Protein AF-A0A7J7IHS8-F1 (afdb_monomer_lite)

Secondary structure (DSSP, 8-state):
-GGGS--SSHHHHHHHHHHTTS---HHHHHHHHHS-GGGTS-SSPBPPPPPSSPPP-B-TT--B----TTSSPPPSS-TT-SB----TTSSS-EE-STT-EEPPHHHHHHHHHHHHHHHTSTT-EEEEET-TTSHHHHHHHHHHHHHHHHHHHHTTTTS-SS---------------PPPPEEEEEES-HHHHHHHHHHHHHH-HHHHHTTSEEEEES-GGG--TTT--EEEEEE-SBBSS--HHHHHHEEEEEEEEEEES-TTS-EEEEEEEEPSS-TT-EEEEEEEEE---B---HHHH--GGGSSPPP-----

Organism: NCBI:txid2690220

Radius of gyration: 21.3 Å; chains: 1; bounding box: 47×52×82 Å

Structure (mmCIF, N/CA/C/O backbone):
data_AF-A0A7J7IHS8-F1
#
_entry.id   AF-A0A7J7IHS8-F1
#
loop_
_atom_site.group_PDB
_atom_site.id
_atom_site.type_symbol
_atom_site.label_atom_id
_atom_site.label_alt_id
_atom_site.label_comp_id
_atom_site.label_asym_id
_atom_site.label_entity_id
_atom_site.label_seq_id
_atom_site.pdbx_PDB_ins_code
_atom_site.Cartn_x
_atom_site.Cartn_y
_atom_site.Cartn_z
_atom_site.occupancy
_atom_site.B_iso_or_equiv
_atom_site.auth_seq_id
_atom_site.auth_comp_id
_atom_site.auth_asym_id
_atom_site.auth_atom_id
_atom_site.pdbx_PDB_model_num
ATOM 1 N N . MET A 1 1 ? 12.323 17.079 -3.838 1.00 46.75 1 MET A N 1
ATOM 2 C CA . MET A 1 1 ? 12.374 16.484 -2.484 1.00 46.75 1 MET A CA 1
ATOM 3 C C . MET A 1 1 ? 12.717 14.997 -2.550 1.00 46.75 1 MET A C 1
ATOM 5 O O . MET A 1 1 ? 13.641 14.622 -1.849 1.00 46.75 1 MET A O 1
ATOM 9 N N . ALA A 1 2 ? 12.094 14.208 -3.441 1.00 50.31 2 ALA A N 1
ATOM 10 C CA . ALA A 1 2 ? 12.287 12.751 -3.537 1.00 50.31 2 ALA A CA 1
ATOM 11 C C . ALA A 1 2 ? 13.758 12.271 -3.645 1.00 50.31 2 ALA A C 1
ATOM 13 O O . ALA A 1 2 ? 14.234 11.549 -2.785 1.00 50.31 2 ALA A O 1
ATOM 14 N N . TRP A 1 3 ? 14.566 12.800 -4.576 1.00 56.41 3 TRP A N 1
ATOM 15 C CA . TRP A 1 3 ? 15.981 12.393 -4.738 1.00 56.41 3 TRP A CA 1
ATOM 16 C C . TRP A 1 3 ? 16.871 12.511 -3.483 1.00 56.41 3 TRP A C 1
ATOM 18 O O . TRP A 1 3 ? 17.943 11.919 -3.434 1.00 56.41 3 TRP A O 1
ATOM 28 N N . ARG A 1 4 ? 16.471 13.301 -2.472 1.00 68.88 4 ARG A N 1
ATOM 29 C CA . ARG A 1 4 ? 17.242 13.463 -1.226 1.00 68.88 4 ARG A CA 1
ATOM 30 C C . ARG A 1 4 ? 17.013 12.331 -0.221 1.00 68.88 4 ARG A C 1
ATOM 32 O O . ARG A 1 4 ? 17.741 12.287 0.771 1.00 68.88 4 ARG A O 1
ATOM 39 N N . ALA A 1 5 ? 16.010 11.483 -0.451 1.00 89.50 5 ALA A N 1
ATOM 40 C CA . ALA A 1 5 ? 15.640 10.407 0.454 1.00 89.50 5 ALA A CA 1
ATOM 41 C C . ALA A 1 5 ? 16.247 9.042 0.084 1.00 89.50 5 ALA A C 1
ATOM 43 O O . ALA A 1 5 ? 16.252 8.162 0.935 1.00 89.50 5 ALA A O 1
ATOM 44 N N . SER A 1 6 ? 16.792 8.865 -1.126 1.00 95.19 6 SER A N 1
ATOM 45 C CA . SER A 1 6 ? 17.433 7.610 -1.552 1.00 95.19 6 SER A CA 1
ATOM 46 C C . SER A 1 6 ? 18.548 7.157 -0.597 1.00 95.19 6 SER A C 1
ATOM 48 O O . SER A 1 6 ? 19.178 7.981 0.069 1.00 95.19 6 SER A O 1
ATOM 50 N N . GLY A 1 7 ? 18.831 5.856 -0.557 1.00 95.50 7 GLY A N 1
ATOM 51 C CA . GLY A 1 7 ? 19.922 5.265 0.225 1.00 95.50 7 GLY A CA 1
ATOM 52 C C . GLY A 1 7 ? 20.610 4.118 -0.515 1.00 95.50 7 GLY A C 1
ATOM 53 O O . GLY A 1 7 ? 20.208 3.754 -1.611 1.00 95.50 7 GLY A O 1
ATOM 54 N N . ARG A 1 8 ? 21.657 3.538 0.079 1.00 96.12 8 ARG A N 1
ATOM 55 C CA . ARG A 1 8 ? 22.363 2.344 -0.434 1.00 96.12 8 ARG A CA 1
ATOM 56 C C . ARG A 1 8 ? 21.888 1.043 0.219 1.00 96.12 8 ARG A C 1
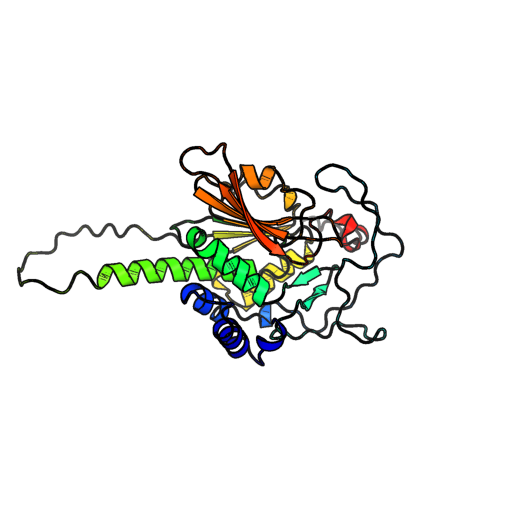ATOM 58 O O . ARG A 1 8 ? 22.364 -0.035 -0.120 1.00 96.12 8 ARG A O 1
ATOM 65 N N . SER A 1 9 ? 20.998 1.154 1.199 1.00 97.88 9 SER A N 1
ATOM 66 C CA . SER A 1 9 ? 20.374 0.058 1.941 1.00 97.88 9 SER A CA 1
ATOM 67 C C . SER A 1 9 ? 18.982 0.486 2.400 1.00 97.88 9 SER A C 1
ATOM 69 O O . SER A 1 9 ? 18.707 1.690 2.465 1.00 97.88 9 SER A O 1
ATOM 71 N N . ASN A 1 10 ? 18.136 -0.470 2.797 1.00 98.44 10 ASN A N 1
ATOM 72 C CA . ASN A 1 10 ? 16.823 -0.162 3.366 1.00 98.44 10 ASN A CA 1
ATOM 73 C C . ASN A 1 10 ? 16.942 0.765 4.585 1.00 98.44 10 ASN A C 1
ATOM 75 O O . ASN A 1 10 ? 16.254 1.776 4.673 1.00 98.44 10 ASN A O 1
ATOM 79 N N . THR A 1 11 ? 17.888 0.487 5.485 1.00 98.50 11 THR A N 1
ATOM 80 C CA . THR A 1 11 ? 18.134 1.318 6.671 1.00 98.50 11 THR A CA 1
ATOM 81 C C . THR A 1 11 ? 18.471 2.763 6.309 1.00 98.50 11 THR A C 1
ATOM 83 O O . THR A 1 11 ? 17.894 3.685 6.883 1.00 98.50 11 THR A O 1
ATOM 86 N N . GLU A 1 12 ? 19.376 2.981 5.352 1.00 98.19 12 GLU A N 1
ATOM 87 C CA . GLU A 1 12 ? 19.760 4.335 4.935 1.00 98.19 12 GLU A CA 1
ATOM 88 C C . GLU A 1 12 ? 18.596 5.071 4.255 1.00 98.19 12 GLU A C 1
ATOM 90 O O . GLU A 1 12 ? 18.356 6.239 4.562 1.00 98.19 12 GLU A O 1
ATOM 95 N N . LEU A 1 13 ? 17.833 4.385 3.393 1.00 98.31 13 LEU A N 1
ATOM 96 C CA . LEU A 1 13 ? 16.613 4.920 2.780 1.00 98.31 13 LEU A CA 1
ATOM 97 C C . LEU A 1 13 ? 15.626 5.399 3.857 1.00 98.31 13 LEU A C 1
ATOM 99 O O . LEU A 1 13 ? 15.163 6.539 3.820 1.00 98.31 13 LEU A O 1
ATOM 103 N N . VAL A 1 14 ? 15.330 4.558 4.851 1.00 98.44 14 VAL A N 1
ATOM 104 C CA . VAL A 1 14 ? 14.368 4.881 5.917 1.00 98.44 14 VAL A CA 1
ATOM 105 C C . VAL A 1 14 ? 14.857 6.035 6.792 1.00 98.44 14 VAL A C 1
ATOM 107 O O . VAL A 1 14 ? 14.099 6.967 7.074 1.00 98.44 14 VAL A O 1
ATOM 110 N N . GLN A 1 15 ? 16.139 6.039 7.165 1.00 97.94 15 GLN A N 1
ATOM 111 C CA . GLN A 1 15 ? 16.748 7.146 7.909 1.00 97.94 15 GLN A CA 1
ATOM 112 C C . GLN A 1 15 ? 16.675 8.462 7.129 1.00 97.94 15 GLN A C 1
ATOM 114 O O . GLN A 1 15 ? 16.410 9.518 7.708 1.00 97.94 15 GLN A O 1
ATOM 119 N N . ASN A 1 16 ? 16.875 8.413 5.813 1.00 97.69 16 ASN A N 1
ATOM 120 C CA . ASN A 1 16 ? 16.796 9.585 4.958 1.00 97.69 16 ASN A CA 1
ATOM 121 C C . ASN A 1 16 ? 15.360 10.096 4.801 1.00 97.69 16 ASN A C 1
ATOM 123 O O . ASN A 1 16 ? 15.154 11.303 4.936 1.00 97.69 16 ASN A O 1
ATOM 127 N N . LEU A 1 17 ? 14.372 9.212 4.614 1.00 97.44 17 LEU A N 1
ATOM 128 C CA . LEU A 1 17 ? 12.944 9.562 4.625 1.00 97.44 17 LEU A CA 1
ATOM 129 C C . LEU A 1 17 ? 12.544 10.261 5.932 1.00 97.44 17 LEU A C 1
ATOM 131 O O . LEU A 1 17 ? 11.880 11.300 5.904 1.00 97.44 17 LEU A O 1
ATOM 135 N N . LYS A 1 18 ? 13.006 9.745 7.075 1.00 97.25 18 LYS A N 1
ATOM 136 C CA . LYS A 1 18 ? 12.787 10.370 8.385 1.00 97.25 18 LYS A CA 1
ATOM 137 C C . LYS A 1 18 ? 13.467 11.731 8.503 1.00 97.25 18 LYS A C 1
ATOM 139 O O . LYS A 1 18 ? 12.840 12.706 8.906 1.00 97.25 18 LYS A O 1
ATOM 144 N N . ARG A 1 19 ? 14.737 11.829 8.100 1.00 96.56 19 ARG A N 1
ATOM 145 C CA . ARG A 1 19 ? 15.527 13.073 8.147 1.00 96.56 19 ARG A CA 1
ATOM 146 C C . ARG A 1 19 ? 14.869 14.221 7.378 1.00 96.56 19 ARG A C 1
ATOM 148 O O . ARG A 1 19 ? 15.020 15.372 7.778 1.00 96.56 19 ARG A O 1
ATOM 155 N N . VAL A 1 20 ? 14.156 13.927 6.290 1.00 95.00 20 VAL A N 1
ATOM 156 C CA . VAL A 1 20 ? 13.433 14.935 5.494 1.00 95.00 20 VAL A CA 1
ATOM 157 C C . VAL A 1 20 ? 11.957 15.098 5.892 1.00 95.00 20 VAL A C 1
ATOM 159 O O . VAL A 1 20 ? 11.238 15.844 5.232 1.00 95.00 20 VAL A O 1
ATOM 162 N N . GLY A 1 21 ? 11.508 14.433 6.963 1.00 94.94 21 GLY A N 1
ATOM 163 C CA . GLY A 1 21 ? 10.164 14.573 7.535 1.00 94.94 21 GLY A CA 1
ATOM 164 C C . GLY A 1 21 ? 9.054 13.808 6.808 1.00 94.94 21 GLY A C 1
ATOM 165 O O . GLY A 1 21 ? 7.878 14.096 7.033 1.00 94.94 21 GLY A O 1
ATOM 166 N N . LEU A 1 22 ? 9.404 12.859 5.932 1.00 94.81 22 LEU A N 1
ATOM 167 C CA . LEU A 1 22 ? 8.441 12.010 5.216 1.00 94.81 22 LEU A CA 1
ATOM 168 C C . LEU A 1 22 ? 7.993 10.797 6.042 1.00 94.81 22 LEU A C 1
ATOM 170 O O . LEU A 1 22 ? 6.876 10.327 5.863 1.00 94.81 22 LEU A O 1
ATOM 174 N N . ILE A 1 23 ? 8.847 10.325 6.953 1.00 97.88 23 ILE A N 1
ATOM 175 C CA . ILE A 1 23 ? 8.477 9.433 8.059 1.00 97.88 23 ILE A CA 1
ATOM 176 C C . ILE A 1 23 ? 8.603 10.244 9.346 1.00 97.88 23 ILE A C 1
ATOM 178 O O . ILE A 1 23 ? 9.638 10.865 9.592 1.00 97.88 23 ILE A O 1
ATOM 182 N N . GLN A 1 24 ? 7.552 10.253 10.156 1.00 96.62 24 GLN A N 1
ATOM 183 C CA . GLN A 1 24 ? 7.456 11.053 11.377 1.00 96.62 24 GLN A CA 1
ATOM 184 C C . GLN A 1 24 ? 7.189 10.169 12.595 1.00 96.62 24 GLN A C 1
ATOM 186 O O . GLN A 1 24 ? 7.756 10.402 13.663 1.00 96.62 24 GLN A O 1
ATOM 191 N N . SER A 1 25 ? 6.358 9.140 12.437 1.00 97.69 25 SER A N 1
ATOM 192 C CA . SER A 1 25 ? 5.998 8.223 13.507 1.00 97.69 25 SER A CA 1
ATOM 193 C C . SER A 1 25 ? 7.090 7.173 13.753 1.00 97.69 25 SER A C 1
ATOM 195 O O . SER A 1 25 ? 7.510 6.493 12.811 1.00 97.69 25 SER A O 1
ATOM 197 N N . PRO A 1 26 ? 7.493 6.935 15.019 1.00 97.62 26 PRO A N 1
ATOM 198 C CA . PRO A 1 26 ? 8.381 5.824 15.369 1.00 97.62 26 PRO A CA 1
ATOM 199 C C . PRO A 1 26 ? 7.823 4.454 14.957 1.00 97.62 26 PRO A C 1
ATOM 201 O O . PRO A 1 26 ? 8.580 3.547 14.618 1.00 97.62 26 PRO A O 1
ATOM 204 N N . VAL A 1 27 ? 6.494 4.300 14.955 1.00 98.12 27 VAL A N 1
ATOM 205 C CA . V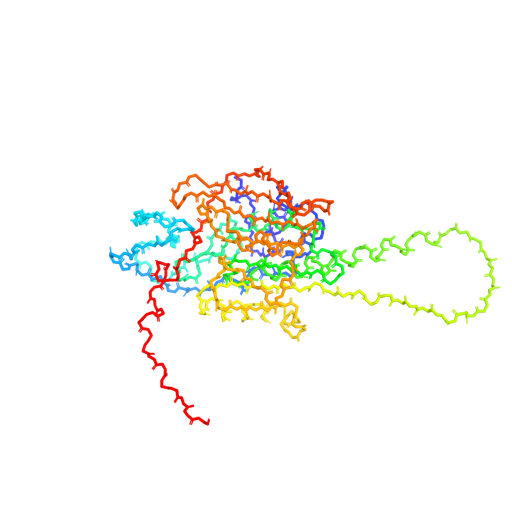AL A 1 27 ? 5.834 3.054 14.535 1.00 98.12 27 VAL A CA 1
ATOM 206 C C . VAL A 1 27 ? 6.002 2.835 13.031 1.00 98.12 27 VAL A C 1
ATOM 208 O O . VAL A 1 27 ? 6.311 1.721 12.607 1.00 98.12 27 VAL A O 1
ATOM 211 N N . VAL A 1 28 ? 5.848 3.894 12.228 1.00 98.50 28 VAL A N 1
ATOM 212 C CA . VAL A 1 28 ? 6.045 3.837 10.770 1.00 98.50 28 VAL A CA 1
ATOM 213 C C . VAL A 1 28 ? 7.513 3.573 10.445 1.00 98.50 28 VAL A C 1
ATOM 215 O O . VAL A 1 28 ? 7.804 2.691 9.645 1.00 98.50 28 VAL A O 1
ATOM 218 N N . GLU A 1 29 ? 8.447 4.251 11.117 1.00 98.62 29 GLU A N 1
ATOM 219 C CA . GLU A 1 29 ? 9.884 3.980 10.980 1.00 98.62 29 GLU A CA 1
ATOM 220 C C . GLU A 1 29 ? 10.212 2.508 11.262 1.00 98.62 29 GLU A C 1
ATOM 222 O O . GLU A 1 29 ? 10.860 1.854 10.444 1.00 98.62 29 GLU A O 1
ATOM 227 N N . LYS A 1 30 ? 9.721 1.957 12.381 1.00 98.56 30 LYS A N 1
ATOM 228 C CA . LYS A 1 30 ? 9.948 0.553 12.751 1.00 98.56 30 LYS A CA 1
ATOM 229 C C . LYS A 1 30 ? 9.362 -0.408 11.713 1.00 98.56 30 LYS A C 1
ATOM 231 O O . LYS A 1 30 ? 10.012 -1.394 11.374 1.00 98.56 30 LYS A O 1
ATOM 236 N N . ALA A 1 31 ? 8.176 -0.114 11.174 1.00 98.69 31 ALA A N 1
ATOM 237 C CA . ALA A 1 31 ? 7.550 -0.911 10.117 1.00 98.69 31 ALA A CA 1
ATOM 238 C C . ALA A 1 31 ? 8.379 -0.915 8.825 1.00 98.69 31 ALA A C 1
ATOM 240 O O . ALA A 1 31 ? 8.639 -1.980 8.272 1.00 98.69 31 ALA A O 1
ATOM 241 N N . PHE A 1 32 ? 8.849 0.252 8.385 1.00 98.75 32 PHE A N 1
ATOM 242 C CA . PHE A 1 32 ? 9.684 0.383 7.189 1.00 98.75 32 PHE A CA 1
ATOM 243 C C . PHE A 1 32 ? 11.067 -0.265 7.350 1.00 98.75 32 PHE A C 1
ATOM 245 O O . PHE A 1 32 ? 11.596 -0.827 6.395 1.00 98.75 32 PHE A O 1
ATOM 252 N N . LEU A 1 33 ? 11.654 -0.233 8.551 1.00 98.75 33 LEU A N 1
ATOM 253 C CA . LEU A 1 33 ? 12.893 -0.962 8.845 1.00 98.75 33 LEU A CA 1
ATOM 254 C C . LEU A 1 33 ? 12.690 -2.485 8.844 1.00 98.75 33 LEU A C 1
ATOM 256 O O . LEU A 1 33 ? 13.605 -3.213 8.473 1.00 98.75 33 LEU A O 1
ATOM 260 N N . ALA A 1 34 ? 11.511 -2.962 9.255 1.00 98.69 34 ALA A N 1
ATOM 261 C CA . ALA A 1 34 ? 11.193 -4.388 9.361 1.00 98.69 34 ALA A CA 1
ATOM 262 C C . ALA A 1 34 ? 10.782 -5.053 8.034 1.00 98.69 34 ALA A C 1
ATOM 264 O O . ALA A 1 34 ? 10.708 -6.281 7.977 1.00 98.69 34 ALA A O 1
ATOM 265 N N . VAL A 1 35 ? 10.487 -4.259 7.002 1.00 98.75 35 VAL A N 1
ATOM 266 C CA . VAL A 1 35 ? 10.085 -4.726 5.670 1.00 98.75 35 VAL A CA 1
ATOM 267 C C . VAL A 1 35 ? 11.090 -4.186 4.657 1.00 98.75 35 VAL A C 1
ATOM 269 O O . VAL A 1 35 ? 10.982 -3.045 4.205 1.00 98.75 35 VAL A O 1
ATOM 272 N N . ASP A 1 36 ? 12.098 -4.994 4.323 1.00 98.62 36 ASP A N 1
ATOM 273 C CA . ASP A 1 36 ? 13.161 -4.568 3.413 1.00 98.62 36 ASP A CA 1
ATOM 274 C C . ASP A 1 36 ? 12.637 -4.491 1.974 1.00 98.62 36 ASP A C 1
ATOM 276 O O . ASP A 1 36 ? 12.266 -5.498 1.364 1.00 98.62 36 ASP A O 1
ATOM 280 N N . ARG A 1 37 ? 12.635 -3.274 1.417 1.00 98.38 37 ARG A N 1
ATOM 281 C CA . ARG A 1 37 ? 12.169 -2.987 0.056 1.00 98.38 37 ARG A CA 1
ATOM 282 C C . ARG A 1 37 ? 12.893 -3.798 -1.024 1.00 98.38 37 ARG A C 1
ATOM 284 O O . ARG A 1 37 ? 12.301 -4.049 -2.075 1.00 98.38 37 ARG A O 1
ATOM 291 N N . GLY A 1 38 ? 14.122 -4.251 -0.772 1.00 97.88 38 GLY A N 1
ATOM 292 C CA . GLY A 1 38 ? 14.896 -5.092 -1.684 1.00 97.88 38 GLY A CA 1
ATOM 293 C C . GLY A 1 38 ? 14.205 -6.409 -2.054 1.00 97.88 38 GLY A C 1
ATOM 294 O O . GLY A 1 38 ? 14.384 -6.890 -3.168 1.00 97.88 38 GLY A O 1
ATOM 295 N N . HIS A 1 39 ? 13.348 -6.958 -1.185 1.00 98.06 39 HIS A N 1
ATOM 296 C CA . HIS A 1 39 ? 12.561 -8.163 -1.495 1.00 98.06 39 HIS A CA 1
ATOM 297 C C . HIS A 1 39 ? 11.385 -7.910 -2.445 1.00 98.06 39 HIS A C 1
ATOM 299 O O . HIS A 1 39 ? 10.807 -8.857 -2.970 1.00 98.06 39 HIS A O 1
ATOM 305 N N . PHE A 1 40 ? 11.011 -6.648 -2.649 1.00 98.44 40 PHE A N 1
ATOM 306 C CA . PHE A 1 40 ? 9.797 -6.252 -3.361 1.00 98.44 40 PHE A CA 1
ATOM 307 C C . PHE A 1 40 ? 10.085 -5.571 -4.696 1.00 98.44 40 PHE A C 1
ATOM 309 O O . PHE A 1 40 ? 9.160 -5.310 -5.457 1.00 98.44 40 PHE A O 1
ATOM 316 N N . VAL A 1 41 ? 11.345 -5.255 -4.984 1.00 96.88 41 VAL A N 1
ATOM 317 C CA . VAL A 1 41 ? 11.770 -4.637 -6.239 1.00 96.88 41 VAL A CA 1
ATOM 318 C C . VAL A 1 41 ? 12.487 -5.710 -7.055 1.00 96.88 41 VAL A C 1
ATOM 320 O O . VAL A 1 41 ? 13.550 -6.177 -6.646 1.00 96.88 41 VAL A O 1
ATOM 323 N N . PRO A 1 42 ? 11.924 -6.150 -8.190 1.00 91.62 42 PRO A N 1
ATOM 324 C CA . PRO A 1 42 ? 12.492 -7.260 -8.931 1.00 91.62 42 PRO A CA 1
ATOM 325 C C . PRO A 1 42 ? 13.768 -6.836 -9.666 1.00 91.62 42 PRO A C 1
ATOM 327 O O . PRO A 1 42 ? 13.859 -5.735 -10.211 1.00 91.62 42 PRO A O 1
ATOM 330 N N . VAL A 1 43 ? 14.740 -7.743 -9.725 1.00 85.56 43 VAL A N 1
ATOM 331 C CA . VAL A 1 43 ? 15.990 -7.547 -10.467 1.00 85.56 43 VAL A CA 1
ATOM 332 C C . VAL A 1 43 ? 15.807 -8.059 -11.892 1.00 85.56 43 VAL A C 1
ATOM 334 O O . VAL A 1 43 ? 15.375 -9.192 -12.087 1.00 85.56 43 VAL A O 1
ATOM 337 N N . GLY A 1 44 ? 16.140 -7.235 -12.890 1.00 78.81 44 GLY A N 1
ATOM 338 C CA . GLY A 1 44 ? 16.164 -7.662 -14.290 1.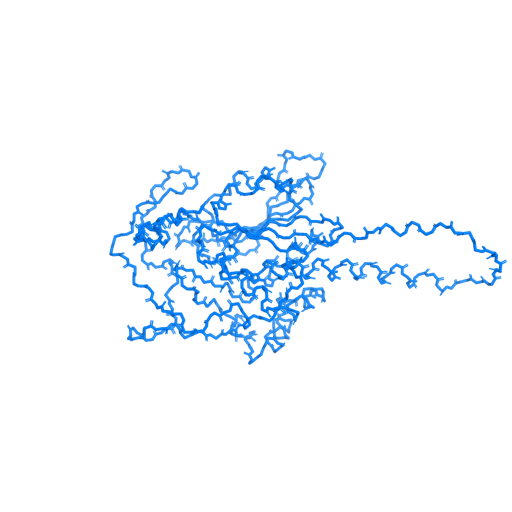00 78.81 44 GLY A CA 1
ATOM 339 C C . GLY A 1 44 ? 14.798 -8.078 -14.841 1.00 78.81 44 GLY A C 1
ATOM 340 O O . GLY A 1 44 ? 14.702 -9.056 -15.577 1.00 78.81 44 GLY A O 1
ATOM 341 N N . ARG A 1 45 ? 13.718 -7.366 -14.489 1.00 84.56 45 ARG A N 1
ATOM 342 C CA . ARG A 1 45 ? 12.410 -7.581 -15.130 1.00 84.56 45 ARG A CA 1
ATOM 343 C C . ARG A 1 45 ? 12.488 -7.206 -16.602 1.00 84.56 45 ARG A C 1
ATOM 345 O O . ARG A 1 45 ? 12.914 -6.100 -16.925 1.00 84.56 45 ARG A O 1
ATOM 352 N N . ARG A 1 46 ? 12.053 -8.108 -17.482 1.00 81.19 46 ARG A N 1
ATOM 353 C CA . ARG A 1 46 ? 11.973 -7.828 -18.918 1.00 81.19 46 ARG A CA 1
ATOM 354 C C . ARG A 1 46 ? 11.015 -6.669 -19.173 1.00 81.19 46 ARG A C 1
ATOM 356 O O . ARG A 1 46 ? 9.978 -6.563 -18.522 1.00 81.19 46 ARG A O 1
ATOM 363 N N . ILE A 1 47 ? 11.377 -5.822 -20.122 1.00 76.75 47 ILE A N 1
ATOM 364 C CA . ILE A 1 47 ? 10.555 -4.697 -20.545 1.00 76.75 47 ILE A CA 1
ATOM 365 C C . ILE A 1 47 ? 9.557 -5.191 -21.585 1.00 76.75 47 ILE A C 1
ATOM 367 O O . ILE A 1 47 ? 9.936 -5.700 -22.641 1.00 76.75 47 ILE A O 1
ATOM 371 N N . GLU A 1 48 ? 8.273 -5.055 -21.275 1.00 74.56 48 GLU A N 1
ATOM 372 C CA . GLU A 1 48 ? 7.193 -5.423 -22.185 1.00 74.56 48 GLU A CA 1
ATOM 373 C C . GLU A 1 48 ? 6.872 -4.256 -23.126 1.00 74.56 48 GLU A C 1
ATOM 375 O O . GLU A 1 48 ? 6.577 -3.143 -22.685 1.00 74.56 48 GLU A O 1
ATOM 380 N N . GLN A 1 49 ? 6.893 -4.503 -24.439 1.00 64.38 49 GLN A N 1
ATOM 381 C CA . GLN A 1 49 ? 6.447 -3.510 -25.417 1.00 64.38 49 GLN A CA 1
ATOM 382 C C . GLN A 1 49 ? 4.923 -3.482 -25.478 1.00 64.38 49 GLN A C 1
ATOM 384 O O . GLN A 1 49 ? 4.289 -4.526 -25.621 1.00 64.38 49 GLN A O 1
ATOM 389 N N . ARG A 1 50 ? 4.331 -2.287 -25.347 1.00 63.12 50 ARG A N 1
ATOM 390 C CA . ARG A 1 50 ? 2.874 -2.128 -25.442 1.00 63.12 50 ARG A CA 1
ATOM 391 C C . ARG A 1 50 ? 2.415 -2.513 -26.851 1.00 63.12 50 ARG A C 1
ATOM 393 O O . ARG A 1 50 ? 3.033 -2.057 -27.815 1.00 63.12 50 ARG A O 1
ATOM 400 N N . PRO A 1 51 ? 1.328 -3.290 -26.990 1.00 58.31 51 PRO A N 1
ATOM 401 C CA . PRO A 1 51 ? 0.638 -3.416 -28.266 1.00 58.31 51 PRO A CA 1
ATOM 402 C C . PRO A 1 51 ? 0.328 -2.022 -28.824 1.00 58.31 51 PRO A C 1
ATOM 404 O O . PRO A 1 51 ? -0.033 -1.115 -28.072 1.00 58.31 51 PRO A O 1
ATOM 407 N N . THR A 1 52 ? 0.471 -1.840 -30.137 1.00 54.66 52 THR A N 1
ATOM 408 C CA . THR A 1 52 ? 0.277 -0.544 -30.814 1.00 54.66 52 THR A CA 1
ATOM 409 C C . THR A 1 52 ? -1.133 0.025 -30.647 1.00 54.66 52 THR A C 1
ATOM 411 O O . THR A 1 52 ? -1.320 1.232 -30.769 1.00 54.66 52 THR A O 1
ATOM 414 N N . GLU A 1 53 ? -2.109 -0.823 -30.320 1.00 57.88 53 GLU A N 1
ATOM 415 C CA . GLU A 1 53 ? -3.489 -0.447 -30.028 1.00 57.88 53 GLU A CA 1
ATOM 416 C C . GLU A 1 53 ? -3.895 -1.044 -28.673 1.00 57.88 53 GLU A C 1
ATOM 418 O O . GLU A 1 53 ? -4.027 -2.259 -28.519 1.00 57.88 53 GLU A O 1
ATOM 423 N N . ALA A 1 54 ? -4.065 -0.190 -27.660 1.00 57.31 54 ALA A N 1
ATOM 424 C CA . ALA A 1 54 ? -4.681 -0.604 -26.405 1.00 57.31 54 ALA A CA 1
ATOM 425 C C . ALA A 1 54 ? -6.211 -0.530 -26.550 1.00 57.31 54 ALA A C 1
ATOM 427 O O . ALA A 1 54 ? -6.705 0.467 -27.086 1.00 57.31 54 ALA A O 1
ATOM 428 N N . PRO A 1 55 ? -6.968 -1.543 -26.088 1.00 63.69 55 PRO A N 1
ATOM 429 C CA . PRO A 1 55 ? -8.422 -1.512 -26.141 1.00 63.69 55 PRO A CA 1
ATOM 430 C C . PRO A 1 55 ? -8.946 -0.326 -25.332 1.00 63.69 55 PRO A C 1
ATOM 432 O O . PRO A 1 55 ? -8.319 0.104 -24.366 1.00 63.69 55 PRO A O 1
ATOM 435 N N . ALA A 1 56 ? -10.105 0.208 -25.710 1.00 61.84 56 ALA A N 1
ATOM 436 C CA . ALA A 1 56 ? -10.776 1.185 -24.866 1.00 61.84 56 ALA A CA 1
ATOM 437 C C . ALA A 1 56 ? -11.129 0.554 -23.512 1.00 61.84 56 ALA A C 1
ATOM 439 O O . ALA A 1 56 ? -11.450 -0.632 -23.431 1.00 61.84 56 ALA A O 1
ATOM 440 N N . HIS A 1 57 ? -11.076 1.361 -22.461 1.00 61.12 57 HIS A N 1
ATOM 441 C CA . HIS A 1 57 ? -11.248 0.914 -21.090 1.00 61.12 57 HIS A CA 1
ATOM 442 C C . HIS A 1 57 ? -12.420 1.624 -20.419 1.00 61.12 57 HIS A C 1
ATOM 444 O O . HIS A 1 57 ? -12.596 2.831 -20.598 1.00 61.12 57 HIS A O 1
ATOM 450 N N . ALA A 1 58 ? -13.207 0.894 -19.626 1.00 53.28 58 ALA A N 1
ATOM 451 C CA . ALA A 1 58 ? -14.285 1.484 -18.851 1.00 53.28 58 ALA A CA 1
ATOM 452 C C . ALA A 1 58 ? -13.735 2.192 -17.602 1.00 53.28 58 ALA A C 1
ATOM 454 O O . ALA A 1 58 ? -13.439 1.565 -16.585 1.00 53.28 58 ALA A O 1
ATOM 455 N N . SER A 1 59 ? -13.673 3.528 -17.619 1.00 52.28 59 SER A N 1
ATOM 456 C CA . SER A 1 59 ? -13.645 4.285 -16.360 1.00 52.28 59 SER A CA 1
ATOM 457 C C . SER A 1 59 ? -14.844 3.868 -15.491 1.00 52.28 59 SER A C 1
ATOM 459 O O . SER A 1 59 ? -15.850 3.374 -16.008 1.00 52.28 59 SER A O 1
ATOM 461 N N . ALA A 1 60 ? -14.786 4.074 -14.171 1.00 46.03 60 ALA A N 1
ATOM 462 C CA . ALA A 1 60 ? -15.848 3.670 -13.235 1.00 46.03 60 ALA A CA 1
ATOM 463 C C . ALA A 1 60 ? -17.261 4.230 -13.566 1.00 46.03 60 ALA A C 1
ATOM 465 O O . ALA A 1 60 ? -18.227 3.876 -12.892 1.00 46.03 60 ALA A O 1
ATOM 466 N N . GLN A 1 61 ? -17.401 5.086 -14.590 1.00 39.66 61 GLN A N 1
ATOM 467 C CA . GLN A 1 61 ? -18.671 5.605 -15.110 1.00 39.66 61 GLN A CA 1
ATOM 468 C C . GLN A 1 61 ? -18.870 5.459 -16.638 1.00 39.66 61 GLN A C 1
ATOM 470 O O . GLN A 1 61 ? -19.786 6.067 -17.186 1.00 39.66 61 GLN A O 1
ATOM 475 N N . GLY A 1 62 ? -18.081 4.646 -17.349 1.00 40.72 62 GLY A N 1
ATOM 476 C CA . GLY A 1 62 ? -18.339 4.331 -18.764 1.00 40.72 62 GLY A CA 1
ATOM 477 C C . GLY A 1 62 ? -17.993 5.440 -19.769 1.00 40.72 62 GLY A C 1
ATOM 478 O O . GLY A 1 62 ? -18.482 5.411 -20.899 1.00 40.72 62 GLY A O 1
ATOM 479 N N . SER A 1 63 ? -17.151 6.410 -19.397 1.00 43.31 63 SER A N 1
ATOM 480 C CA . SER A 1 63 ? -16.546 7.335 -20.363 1.00 43.31 63 SER A CA 1
ATOM 481 C C . SER A 1 63 ? -15.348 6.662 -21.046 1.00 43.31 63 SER A C 1
ATOM 483 O O . SER A 1 63 ? -14.469 6.114 -20.385 1.00 43.31 63 SER A O 1
ATOM 485 N N . LEU A 1 64 ? -15.319 6.680 -22.383 1.00 44.09 64 LEU A N 1
ATOM 486 C CA . LEU A 1 64 ? -14.194 6.170 -23.173 1.00 44.09 64 LEU A CA 1
ATOM 487 C C . LEU A 1 64 ? -13.004 7.131 -23.015 1.00 44.09 64 LEU A C 1
ATOM 489 O O . LEU A 1 64 ? -13.033 8.236 -23.561 1.00 44.09 64 LEU A O 1
ATOM 493 N N . SER A 1 65 ? -11.968 6.736 -22.271 1.00 48.25 65 SER A N 1
ATOM 494 C CA . SER A 1 65 ? -10.690 7.454 -22.264 1.00 48.25 65 SER A CA 1
ATOM 495 C C . SER A 1 65 ? -9.863 7.082 -23.501 1.00 48.25 65 SER A C 1
ATOM 497 O O . SER A 1 65 ? -9.867 5.943 -23.970 1.00 48.25 65 SER A O 1
ATOM 499 N N . VAL A 1 66 ? -9.178 8.073 -24.075 1.00 45.00 66 VAL A N 1
ATOM 500 C CA . VAL A 1 66 ? -8.282 7.890 -25.228 1.00 45.00 66 VAL A CA 1
ATOM 501 C C . VAL A 1 66 ? -6.990 7.222 -24.736 1.00 45.00 66 VAL A C 1
ATOM 503 O O . VAL A 1 66 ? -6.452 7.678 -23.723 1.00 45.00 66 VAL A O 1
ATOM 506 N N . PRO A 1 67 ? -6.448 6.193 -25.415 1.00 46.09 67 PRO A N 1
ATOM 507 C CA . PRO A 1 67 ? -5.220 5.539 -24.977 1.00 46.09 67 PRO A CA 1
ATOM 508 C C . PRO A 1 67 ? -4.041 6.505 -25.129 1.00 46.09 67 PRO A C 1
ATOM 510 O O . PRO A 1 67 ? -3.563 6.762 -26.232 1.00 46.09 67 PRO A O 1
ATOM 513 N N . SER A 1 68 ? -3.562 7.060 -24.017 1.00 46.69 68 SER A N 1
ATOM 514 C CA . SER A 1 68 ? -2.324 7.833 -24.012 1.00 46.69 68 SER A CA 1
ATOM 515 C C . SER A 1 68 ? -1.147 6.894 -23.751 1.00 46.69 68 SER A C 1
ATOM 517 O O . SER A 1 68 ? -1.119 6.136 -22.779 1.00 46.69 68 SER A O 1
ATOM 519 N N . SER A 1 69 ? -0.146 6.938 -24.628 1.00 47.66 69 SER A N 1
ATOM 520 C CA . SER A 1 69 ? 1.124 6.212 -24.492 1.00 47.66 69 SER A CA 1
ATOM 521 C C . SER A 1 69 ? 2.002 6.728 -23.341 1.00 47.66 69 SER A C 1
ATOM 523 O O . SER A 1 69 ? 3.054 6.157 -23.080 1.00 47.66 69 SER A O 1
ATOM 525 N N . MET A 1 70 ? 1.578 7.786 -22.639 1.00 46.50 70 MET A N 1
ATOM 526 C CA . MET A 1 70 ? 2.401 8.550 -21.694 1.00 46.50 70 MET A CA 1
ATOM 527 C C . MET A 1 70 ? 2.134 8.233 -20.206 1.00 46.50 70 MET A C 1
ATOM 529 O O . MET A 1 70 ? 2.721 8.867 -19.330 1.00 46.50 70 MET A O 1
ATOM 533 N N . VAL A 1 71 ? 1.220 7.306 -19.902 1.00 55.78 71 VAL A N 1
ATOM 534 C CA . VAL A 1 71 ? 0.668 7.133 -18.541 1.00 55.78 71 VAL A CA 1
ATOM 535 C C . VAL A 1 71 ? 1.290 5.952 -17.810 1.00 55.78 71 VAL A C 1
ATOM 537 O O . VAL A 1 71 ? 1.626 6.057 -16.629 1.00 55.78 71 VAL A O 1
ATOM 540 N N . PHE A 1 72 ? 1.475 4.837 -18.509 1.00 64.12 72 PHE A N 1
ATOM 541 C CA . PHE A 1 72 ? 2.143 3.693 -17.919 1.00 64.12 72 PHE A CA 1
ATOM 542 C C . PHE A 1 72 ? 3.649 3.953 -17.818 1.00 64.12 72 PHE A C 1
ATOM 544 O O . PHE A 1 72 ? 4.239 4.553 -18.720 1.00 64.12 72 PHE A O 1
ATOM 551 N N . PRO A 1 73 ? 4.278 3.533 -16.713 1.00 60.34 73 PRO A N 1
ATOM 552 C CA . PRO A 1 73 ? 5.683 3.784 -16.473 1.00 60.34 73 PRO A CA 1
ATOM 553 C C . PRO A 1 73 ? 6.529 3.114 -17.553 1.00 60.34 73 PRO A C 1
ATOM 555 O O . PRO A 1 73 ? 6.503 1.894 -17.715 1.00 60.34 73 PRO A O 1
ATOM 558 N N . SER A 1 74 ? 7.312 3.925 -18.264 1.00 58.62 74 SER A N 1
ATOM 559 C CA . SER A 1 74 ? 8.449 3.418 -19.020 1.00 58.62 74 SER A CA 1
ATOM 560 C C . SER A 1 74 ? 9.591 3.145 -18.035 1.00 58.62 74 SER A C 1
ATOM 562 O O . SER A 1 74 ? 9.862 3.996 -17.180 1.00 58.62 74 SER A O 1
ATOM 564 N N . PRO A 1 75 ? 10.267 1.992 -18.120 1.00 60.69 75 PRO A N 1
ATOM 565 C CA . PRO A 1 75 ? 11.457 1.722 -17.319 1.00 60.69 75 PRO A CA 1
ATOM 566 C C . PRO A 1 75 ? 12.542 2.783 -17.567 1.00 60.69 75 PRO A C 1
ATOM 568 O O . PRO A 1 75 ? 12.627 3.366 -18.651 1.00 60.69 75 PRO A O 1
ATOM 571 N N . ARG A 1 76 ? 13.362 3.057 -16.544 1.00 58.00 76 ARG A N 1
ATOM 572 C CA . ARG A 1 76 ? 14.483 4.011 -16.607 1.00 58.00 76 ARG A CA 1
ATOM 573 C C . ARG A 1 76 ? 15.672 3.426 -17.371 1.00 58.00 76 ARG A C 1
ATOM 575 O O . ARG A 1 76 ? 16.646 3.007 -16.759 1.00 58.00 76 ARG A O 1
ATOM 582 N N . ASN A 1 77 ? 15.609 3.425 -18.694 1.00 57.81 77 ASN A N 1
ATOM 583 C CA . ASN A 1 77 ? 16.588 2.717 -19.513 1.00 57.81 77 ASN A CA 1
ATOM 584 C C . ASN A 1 77 ? 16.973 3.489 -20.791 1.00 57.81 77 ASN A C 1
ATOM 586 O O . ASN A 1 77 ? 16.240 4.380 -21.227 1.00 57.81 77 ASN A O 1
ATOM 590 N N . ASP A 1 78 ? 18.111 3.125 -21.401 1.00 57.22 78 ASP A N 1
ATOM 591 C CA . ASP A 1 78 ? 18.371 3.405 -22.827 1.00 57.22 78 ASP A CA 1
ATOM 592 C C . ASP A 1 78 ? 17.312 2.636 -23.642 1.00 57.22 78 ASP A C 1
ATOM 594 O O . ASP A 1 78 ? 16.930 1.527 -23.263 1.00 57.22 78 ASP A O 1
ATOM 598 N N . GLU A 1 79 ? 16.819 3.194 -24.753 1.00 55.88 79 GLU A N 1
ATOM 599 C CA . GLU A 1 79 ? 15.795 2.561 -25.611 1.00 55.88 79 GLU A CA 1
ATOM 600 C C . GLU A 1 79 ? 16.194 1.152 -26.101 1.00 55.88 79 GLU A C 1
ATOM 602 O O . GLU A 1 79 ? 15.358 0.402 -26.603 1.00 55.88 79 GLU A O 1
ATOM 607 N N . ARG A 1 80 ? 17.472 0.784 -25.953 1.00 56.59 80 ARG A N 1
ATOM 608 C CA . ARG A 1 80 ? 18.048 -0.513 -26.328 1.00 56.59 80 ARG A CA 1
ATOM 609 C C . ARG A 1 80 ? 18.066 -1.568 -25.221 1.00 56.59 80 ARG A C 1
ATOM 611 O O . ARG A 1 80 ? 18.423 -2.708 -25.509 1.00 56.59 80 ARG A O 1
ATOM 618 N N . ASP A 1 81 ? 17.729 -1.229 -23.983 1.00 67.38 81 ASP A N 1
ATOM 619 C CA . ASP A 1 81 ? 17.807 -2.192 -22.886 1.00 67.38 81 ASP A CA 1
ATOM 620 C C . ASP A 1 81 ? 16.578 -3.115 -22.866 1.00 67.38 81 ASP A C 1
ATOM 622 O O . ASP A 1 81 ? 15.435 -2.665 -22.830 1.00 67.38 81 ASP A O 1
ATOM 626 N N . GLU A 1 82 ? 16.805 -4.427 -22.804 1.00 75.56 82 GLU A N 1
ATOM 627 C CA . GLU A 1 82 ? 15.728 -5.429 -22.746 1.00 75.56 82 GLU A CA 1
ATOM 628 C C . GLU A 1 82 ? 15.164 -5.645 -21.326 1.00 75.56 82 GLU A C 1
ATOM 630 O O . GLU A 1 82 ? 14.072 -6.200 -21.162 1.00 75.56 82 GLU A O 1
ATOM 635 N N . PHE A 1 83 ? 15.891 -5.206 -20.291 1.00 80.75 83 PHE A N 1
ATOM 636 C CA . PHE A 1 83 ? 15.588 -5.453 -18.877 1.00 80.75 83 PHE A CA 1
ATOM 637 C C . PHE A 1 83 ? 15.655 -4.167 -18.051 1.00 80.75 83 PHE A C 1
ATOM 639 O O . PHE A 1 83 ? 16.615 -3.411 -18.163 1.00 80.75 83 PHE A O 1
ATOM 646 N N . ALA A 1 84 ? 14.671 -3.940 -17.181 1.00 80.69 84 ALA A N 1
ATOM 647 C CA . ALA A 1 84 ? 14.576 -2.750 -16.341 1.00 80.69 84 ALA A CA 1
ATOM 648 C C . ALA A 1 84 ? 15.752 -2.631 -15.355 1.00 80.69 84 ALA A C 1
ATOM 650 O O . ALA A 1 84 ? 16.048 -3.567 -14.602 1.00 80.69 84 ALA A O 1
ATOM 651 N N . GLN A 1 85 ? 16.380 -1.453 -15.328 1.00 84.44 85 GLN A N 1
ATOM 652 C CA . GLN A 1 85 ? 17.427 -1.094 -14.373 1.00 84.44 85 GLN A CA 1
ATOM 653 C C . GLN A 1 85 ? 16.798 -0.549 -13.083 1.00 84.44 85 GLN A C 1
ATOM 655 O O . GLN A 1 85 ? 16.666 0.659 -12.893 1.00 84.44 85 GLN A O 1
ATOM 660 N N . ASN A 1 86 ? 16.366 -1.454 -12.205 1.00 88.88 86 ASN A N 1
ATOM 661 C CA . ASN A 1 86 ? 15.768 -1.074 -10.929 1.00 88.88 86 ASN A CA 1
ATOM 662 C C . ASN A 1 86 ? 16.824 -0.811 -9.843 1.00 88.88 86 ASN A C 1
ATOM 664 O O . ASN A 1 86 ? 17.787 -1.567 -9.710 1.00 88.88 86 ASN A O 1
ATOM 668 N N . ASP A 1 87 ? 16.572 0.194 -9.004 1.00 93.50 87 ASP A N 1
ATOM 669 C CA . ASP A 1 87 ? 17.291 0.447 -7.752 1.00 93.50 87 ASP A CA 1
ATOM 670 C C . ASP A 1 87 ? 16.300 0.377 -6.573 1.00 93.50 87 ASP A C 1
ATOM 672 O O . ASP A 1 87 ? 15.430 1.245 -6.438 1.00 93.50 87 ASP A O 1
ATOM 676 N N . PRO A 1 88 ? 16.382 -0.653 -5.707 1.00 95.88 88 PRO A N 1
ATOM 677 C CA . PRO A 1 88 ? 15.410 -0.847 -4.639 1.00 95.88 88 PRO A CA 1
ATOM 678 C C . PRO A 1 88 ? 15.373 0.288 -3.617 1.00 95.88 88 PRO A C 1
ATOM 680 O O . PRO A 1 88 ? 14.326 0.506 -3.003 1.00 95.88 88 PRO A O 1
ATOM 683 N N . TYR A 1 89 ? 16.485 0.999 -3.429 1.00 97.25 89 TYR A N 1
ATOM 684 C CA . TYR A 1 89 ? 16.636 2.003 -2.376 1.00 97.25 89 TYR A CA 1
ATOM 685 C C . TYR A 1 89 ? 16.674 3.430 -2.912 1.00 97.25 89 TYR A C 1
ATOM 687 O O . TYR A 1 89 ? 16.902 4.381 -2.158 1.00 97.25 89 TYR A O 1
ATOM 695 N N . GLU A 1 90 ? 16.392 3.598 -4.199 1.00 95.56 90 GLU A N 1
ATOM 696 C CA . GLU A 1 90 ? 16.107 4.901 -4.756 1.00 95.56 90 GLU A CA 1
ATOM 697 C C . GLU A 1 90 ? 14.701 5.359 -4.352 1.00 95.56 90 GLU A C 1
ATOM 699 O O . GLU A 1 90 ? 13.722 4.616 -4.472 1.00 95.56 90 GLU A O 1
ATOM 704 N N . ASP A 1 91 ? 14.572 6.616 -3.916 1.00 95.94 91 ASP A N 1
ATOM 705 C CA . ASP A 1 91 ? 13.268 7.225 -3.665 1.00 95.94 91 ASP A CA 1
ATOM 706 C C . ASP A 1 91 ? 12.554 7.623 -4.972 1.00 95.94 91 ASP A C 1
ATOM 708 O O . ASP A 1 91 ? 12.296 8.794 -5.264 1.00 95.94 91 ASP A O 1
ATOM 712 N N . SER A 1 92 ? 12.273 6.620 -5.801 1.00 93.56 92 SER A N 1
ATOM 713 C CA . SER A 1 92 ? 11.558 6.740 -7.066 1.00 93.56 92 SER A CA 1
ATOM 714 C C . SER A 1 92 ? 10.760 5.452 -7.353 1.00 93.56 92 SER A C 1
ATOM 716 O O . SER A 1 92 ? 11.067 4.396 -6.783 1.00 93.56 92 SER A O 1
ATOM 718 N N . PRO A 1 93 ? 9.690 5.507 -8.170 1.00 93.06 93 PRO A N 1
ATOM 719 C CA . PRO A 1 93 ? 8.976 4.299 -8.571 1.00 93.06 93 PRO A CA 1
ATOM 720 C C . PRO A 1 93 ? 9.882 3.372 -9.388 1.00 93.06 93 PRO A C 1
ATOM 722 O O . PRO A 1 93 ? 10.623 3.844 -10.246 1.00 93.06 93 PRO A O 1
ATOM 725 N N . GLN A 1 94 ? 9.790 2.063 -9.150 1.00 93.56 94 GLN A N 1
ATOM 726 C CA . GLN A 1 94 ? 10.588 1.048 -9.856 1.00 93.56 94 GLN A CA 1
ATOM 727 C C . GLN A 1 94 ? 9.671 0.154 -10.689 1.00 93.56 94 GLN A C 1
ATOM 729 O O . GLN A 1 94 ? 8.562 -0.159 -10.249 1.00 93.56 94 GLN A O 1
ATOM 734 N N . TYR A 1 95 ? 10.098 -0.244 -11.887 1.00 92.19 95 TYR A N 1
ATOM 735 C CA . TYR A 1 95 ? 9.267 -1.031 -12.803 1.00 92.19 95 TYR A CA 1
ATOM 736 C C . TYR A 1 95 ? 9.154 -2.480 -12.328 1.00 92.19 95 TYR A C 1
ATOM 738 O O . TYR A 1 95 ? 10.152 -3.102 -11.965 1.00 92.19 95 TYR A O 1
ATOM 746 N N . ILE A 1 96 ? 7.944 -3.041 -12.347 1.00 92.62 96 ILE A N 1
ATOM 747 C CA . ILE A 1 96 ? 7.687 -4.390 -11.814 1.00 92.62 96 ILE A CA 1
ATOM 748 C C . ILE A 1 96 ? 7.105 -5.347 -12.856 1.00 92.62 96 ILE A C 1
ATOM 750 O O . ILE A 1 96 ? 6.670 -6.437 -12.496 1.00 92.62 96 ILE A O 1
ATOM 754 N N . GLY A 1 97 ? 7.145 -5.000 -14.145 1.00 90.31 97 GLY A N 1
ATOM 755 C CA . GLY A 1 97 ? 6.441 -5.737 -15.204 1.00 90.31 97 GLY A CA 1
ATOM 756 C C . GLY A 1 97 ? 4.984 -5.299 -15.339 1.00 90.31 97 GLY A C 1
ATOM 757 O O . GLY A 1 97 ? 4.500 -4.500 -14.535 1.00 90.31 97 GLY A O 1
ATOM 758 N N . TYR A 1 98 ? 4.288 -5.818 -16.354 1.00 89.94 98 TYR A N 1
ATOM 759 C CA . TYR A 1 98 ? 2.830 -5.672 -16.497 1.00 89.94 98 TYR A CA 1
ATOM 760 C C . TYR A 1 98 ? 2.330 -4.217 -16.500 1.00 89.94 98 TYR A C 1
ATOM 762 O O . TYR A 1 98 ? 1.241 -3.908 -16.010 1.00 89.94 98 TYR A O 1
ATOM 770 N N . TYR A 1 99 ? 3.169 -3.304 -17.003 1.00 87.75 99 TYR A N 1
ATOM 771 C CA . TYR A 1 99 ? 2.927 -1.855 -17.009 1.00 87.75 99 TYR A CA 1
ATOM 772 C C . TYR A 1 99 ? 2.667 -1.256 -15.620 1.00 87.75 99 TYR A C 1
ATOM 774 O O . TYR A 1 99 ? 2.063 -0.195 -15.491 1.00 87.75 99 TYR A O 1
ATOM 782 N N . ALA A 1 100 ? 3.164 -1.911 -14.575 1.00 91.31 100 ALA A N 1
ATOM 783 C CA . ALA A 1 100 ? 3.057 -1.459 -13.203 1.00 91.31 100 ALA A CA 1
ATOM 784 C C . ALA A 1 100 ? 4.418 -1.011 -12.653 1.00 91.31 100 ALA A C 1
ATOM 786 O O . ALA A 1 100 ? 5.495 -1.384 -13.134 1.00 91.31 100 ALA A O 1
ATOM 787 N N . THR A 1 101 ? 4.359 -0.229 -11.579 1.00 94.12 101 THR A N 1
ATOM 788 C CA . THR A 1 101 ? 5.516 0.123 -10.750 1.00 94.12 101 THR A CA 1
ATOM 789 C C . THR A 1 101 ? 5.203 -0.109 -9.289 1.00 94.12 101 THR A C 1
ATOM 791 O O . THR A 1 101 ? 4.100 0.192 -8.839 1.00 94.12 101 THR A O 1
ATOM 794 N N . ILE A 1 102 ? 6.208 -0.506 -8.517 1.00 96.06 102 ILE A N 1
ATOM 795 C CA . ILE A 1 102 ? 6.173 -0.295 -7.072 1.00 96.06 102 ILE A CA 1
ATOM 796 C C . ILE A 1 102 ? 6.381 1.200 -6.802 1.00 96.06 102 ILE A C 1
ATOM 798 O O . ILE A 1 102 ? 7.388 1.778 -7.219 1.00 96.06 102 ILE A O 1
ATOM 802 N N . SER A 1 103 ? 5.432 1.831 -6.104 1.00 95.94 103 SER A N 1
ATOM 803 C CA . SER A 1 103 ? 5.458 3.272 -5.813 1.00 95.94 103 SER A CA 1
ATOM 804 C C . SER A 1 103 ? 6.735 3.696 -5.093 1.00 95.94 103 SER A C 1
ATOM 806 O O . SER A 1 103 ? 7.332 2.905 -4.352 1.00 95.94 103 SER A O 1
ATOM 808 N N . ALA A 1 104 ? 7.128 4.958 -5.275 1.00 96.19 104 ALA A N 1
ATOM 809 C CA . ALA A 1 104 ? 8.276 5.533 -4.587 1.00 96.19 104 ALA A CA 1
ATOM 810 C C . ALA A 1 104 ? 8.144 5.394 -3.053 1.00 96.19 104 ALA A C 1
ATOM 812 O O . ALA A 1 104 ? 7.039 5.557 -2.523 1.00 96.19 104 ALA A O 1
ATOM 813 N N . PRO A 1 105 ? 9.244 5.129 -2.330 1.00 97.88 105 PRO A N 1
ATOM 814 C CA . PRO A 1 105 ? 9.274 5.059 -0.871 1.00 97.88 105 PRO A CA 1
ATOM 815 C C . PRO A 1 105 ? 8.546 6.206 -0.153 1.00 97.88 105 PRO A C 1
ATOM 817 O O . PRO A 1 105 ? 7.782 5.941 0.774 1.00 97.88 105 PRO A O 1
ATOM 820 N N . HIS A 1 106 ? 8.692 7.461 -0.594 1.00 96.56 106 HIS A N 1
ATOM 821 C CA . HIS A 1 106 ? 7.997 8.593 0.038 1.00 96.56 106 HIS A CA 1
ATOM 822 C C . HIS A 1 106 ? 6.468 8.533 -0.067 1.00 96.56 106 HIS A C 1
ATOM 824 O O . HIS A 1 106 ? 5.773 8.972 0.848 1.00 96.56 106 HIS A O 1
ATOM 830 N N . ILE A 1 107 ? 5.933 7.993 -1.167 1.00 96.62 107 ILE A N 1
ATOM 831 C CA . ILE A 1 107 ? 4.489 7.809 -1.346 1.00 96.62 107 ILE A CA 1
ATOM 832 C C . ILE A 1 107 ? 3.977 6.745 -0.376 1.00 96.62 107 ILE A C 1
ATOM 834 O O . ILE A 1 107 ? 2.953 6.946 0.277 1.00 96.62 107 ILE A O 1
ATOM 838 N N . GLN A 1 108 ? 4.727 5.650 -0.235 1.00 98.19 108 GLN A N 1
ATOM 839 C CA . GLN A 1 108 ? 4.404 4.578 0.704 1.00 98.19 108 GLN A CA 1
ATOM 840 C C . GLN A 1 108 ? 4.428 5.088 2.151 1.00 98.19 108 GLN A C 1
ATOM 842 O O . GLN A 1 108 ? 3.511 4.807 2.919 1.00 98.19 108 GLN A O 1
ATOM 847 N N . ALA A 1 109 ? 5.444 5.881 2.515 1.00 98.25 109 ALA A N 1
ATOM 848 C CA . ALA A 1 109 ? 5.564 6.478 3.844 1.00 98.25 109 ALA A CA 1
ATOM 849 C C . ALA A 1 109 ? 4.380 7.404 4.153 1.00 98.25 109 ALA A C 1
ATOM 851 O O . ALA A 1 109 ? 3.754 7.281 5.203 1.00 98.25 109 ALA A O 1
ATOM 852 N N . MET A 1 110 ? 4.008 8.268 3.204 1.00 97.88 110 MET A N 1
ATOM 853 C CA . MET A 1 110 ? 2.854 9.157 3.344 1.00 97.88 110 MET A CA 1
ATOM 854 C C . MET A 1 110 ? 1.547 8.381 3.558 1.00 97.88 110 MET A C 1
ATOM 856 O O . MET A 1 110 ? 0.772 8.724 4.450 1.00 97.88 110 MET A O 1
ATOM 860 N N . CYS A 1 111 ? 1.298 7.331 2.770 1.00 98.50 111 CYS A N 1
ATOM 861 C CA . CYS A 1 111 ? 0.090 6.516 2.911 1.00 98.50 111 CYS A CA 1
ATOM 862 C C . CYS A 1 111 ? 0.068 5.761 4.248 1.00 98.50 111 CYS A C 1
ATOM 864 O O . CYS A 1 111 ? -0.973 5.714 4.905 1.00 98.50 111 CYS A O 1
ATOM 866 N N . ALA A 1 112 ? 1.214 5.236 4.690 1.00 98.62 112 ALA A N 1
ATOM 867 C CA . ALA A 1 112 ? 1.344 4.584 5.989 1.00 98.62 112 ALA A CA 1
ATOM 868 C C . ALA A 1 112 ? 1.031 5.547 7.151 1.00 98.62 112 ALA A C 1
ATOM 870 O O . ALA A 1 112 ? 0.227 5.209 8.017 1.00 98.62 112 ALA A O 1
ATOM 871 N N . GLU A 1 113 ? 1.574 6.769 7.135 1.00 98.25 113 GLU A N 1
ATOM 872 C CA . GLU A 1 113 ? 1.290 7.794 8.155 1.00 98.25 113 GLU A CA 1
ATOM 873 C C . GLU A 1 113 ? -0.200 8.171 8.203 1.00 98.25 113 GLU A C 1
ATOM 875 O O . GLU A 1 113 ? -0.788 8.289 9.279 1.00 98.25 113 GLU A O 1
ATOM 880 N N . LEU A 1 114 ? -0.851 8.309 7.042 1.00 98.50 114 LEU A N 1
ATOM 881 C CA . LEU A 1 114 ? -2.282 8.632 6.968 1.00 98.50 114 LEU A CA 1
ATOM 882 C C . LEU A 1 114 ? -3.183 7.532 7.547 1.00 98.50 114 LEU A C 1
ATOM 884 O O . LEU A 1 114 ? -4.278 7.842 8.033 1.00 98.50 114 LEU A O 1
ATOM 888 N N . LEU A 1 115 ? -2.737 6.274 7.473 1.00 98.62 115 LEU A N 1
ATOM 889 C CA . LEU A 1 115 ? -3.486 5.088 7.895 1.00 98.62 115 LEU A CA 1
ATOM 890 C C . LEU A 1 115 ? -3.116 4.592 9.298 1.00 98.62 115 LEU A C 1
ATOM 892 O O . LEU A 1 115 ? -3.906 3.857 9.893 1.00 98.62 115 LEU A O 1
ATOM 896 N N . LEU A 1 116 ? -1.975 5.010 9.858 1.00 97.69 116 LEU A N 1
ATOM 897 C CA . LEU A 1 116 ? -1.490 4.589 11.178 1.00 97.69 116 LEU A CA 1
ATOM 898 C C . LEU A 1 116 ? -2.577 4.573 12.278 1.00 97.69 116 LEU A C 1
ATOM 900 O O . LEU A 1 116 ? -2.682 3.554 12.968 1.00 97.69 116 LEU A O 1
ATOM 904 N N . PRO A 1 117 ? -3.439 5.604 12.433 1.00 96.25 117 PRO A N 1
ATOM 905 C CA . PRO A 1 117 ? -4.462 5.618 13.487 1.00 96.25 117 PRO A CA 1
ATOM 906 C C . PRO A 1 117 ? -5.532 4.515 13.376 1.00 96.25 117 PRO A C 1
ATOM 908 O O . PRO A 1 117 ? -6.281 4.276 14.325 1.00 96.25 117 PRO A O 1
ATOM 911 N N . TYR A 1 118 ? -5.630 3.853 12.223 1.00 97.12 118 TYR A N 1
ATOM 912 C CA . TYR A 1 118 ? -6.687 2.893 11.899 1.00 97.12 118 TYR A CA 1
ATOM 913 C C . TYR A 1 118 ? -6.170 1.451 11.839 1.00 97.12 118 TYR A C 1
ATOM 915 O O . TYR A 1 118 ? -6.944 0.519 12.046 1.00 97.12 118 TYR A O 1
ATOM 923 N N . VAL A 1 119 ? -4.865 1.249 11.615 1.00 94.94 119 VAL A N 1
ATOM 924 C CA . VAL A 1 119 ? -4.272 -0.100 11.524 1.00 94.94 119 VAL A CA 1
ATOM 925 C C . VAL A 1 119 ? -3.889 -0.702 12.877 1.00 94.94 119 VAL A C 1
ATOM 927 O O . VAL A 1 119 ? -3.773 -1.918 12.994 1.00 94.94 119 VAL A O 1
ATOM 930 N N . GLY A 1 120 ? -3.676 0.132 13.901 1.00 89.12 120 GLY A N 1
ATOM 931 C CA . GLY A 1 120 ? -3.234 -0.286 15.238 1.00 89.12 120 GLY A CA 1
ATOM 932 C C . GLY A 1 120 ? -4.354 -0.742 16.176 1.00 89.12 120 GLY A C 1
ATOM 933 O O . GLY A 1 120 ? -4.146 -0.798 17.383 1.00 89.12 120 GLY A O 1
ATOM 934 N N . ARG A 1 121 ? -5.559 -1.014 15.657 1.00 90.38 121 ARG A N 1
ATOM 935 C CA . ARG A 1 121 ? -6.697 -1.495 16.456 1.00 90.38 121 ARG A CA 1
ATOM 936 C C . ARG A 1 121 ? -6.638 -3.022 16.566 1.00 90.38 121 ARG A C 1
ATOM 938 O O . ARG A 1 121 ? -6.301 -3.703 15.598 1.00 90.38 121 ARG A O 1
ATOM 945 N N . SER A 1 122 ? -6.980 -3.573 17.733 1.00 92.56 122 SER A N 1
ATOM 946 C CA . SER A 1 122 ? -7.015 -5.031 17.929 1.00 92.56 122 SER A CA 1
ATOM 947 C C . SER A 1 122 ? -7.984 -5.668 16.926 1.00 92.56 122 SER A C 1
ATOM 949 O O . SER A 1 122 ? -9.150 -5.281 16.850 1.00 92.56 122 SER A O 1
ATOM 951 N N . GLY A 1 123 ? -7.490 -6.613 16.128 1.00 94.62 123 GLY A N 1
ATOM 952 C CA . GLY A 1 123 ? -8.250 -7.282 15.074 1.00 94.62 123 GLY A CA 1
ATOM 953 C C . GLY A 1 123 ? -8.602 -6.396 13.875 1.00 94.62 123 GLY A C 1
ATOM 954 O O . GLY A 1 123 ? -9.539 -6.736 13.145 1.00 94.62 123 GLY A O 1
ATOM 955 N N . ALA A 1 124 ? -7.892 -5.278 13.668 1.00 97.38 124 ALA A N 1
ATOM 956 C CA . ALA A 1 124 ? -8.124 -4.399 12.525 1.00 97.38 124 ALA A CA 1
ATOM 957 C C . ALA A 1 124 ? -8.038 -5.168 11.201 1.00 97.38 124 ALA A C 1
ATOM 959 O O . ALA A 1 124 ? -7.183 -6.040 11.013 1.00 97.38 124 ALA A O 1
ATOM 960 N N . ARG A 1 125 ? -8.924 -4.819 10.270 1.00 98.69 125 ARG A N 1
ATOM 961 C CA . ARG A 1 125 ? -8.925 -5.336 8.900 1.00 98.69 125 ARG A CA 1
ATOM 962 C C . ARG A 1 125 ? -8.581 -4.211 7.948 1.00 98.69 125 ARG A C 1
ATOM 964 O O . ARG A 1 125 ? -9.246 -3.176 7.951 1.00 98.69 125 ARG A O 1
ATOM 971 N N . ILE A 1 126 ? -7.570 -4.437 7.126 1.00 98.88 126 ILE A N 1
ATOM 972 C CA . ILE A 1 126 ? -7.044 -3.450 6.194 1.00 98.88 126 ILE A CA 1
ATOM 973 C C . ILE A 1 126 ? -7.149 -4.008 4.778 1.00 98.88 126 ILE A C 1
ATOM 975 O O . ILE A 1 126 ? -6.746 -5.144 4.544 1.00 98.88 126 ILE A O 1
ATOM 979 N N . LEU A 1 127 ? -7.683 -3.228 3.846 1.00 98.94 127 LEU A N 1
ATOM 980 C CA . LEU A 1 127 ? -7.739 -3.572 2.425 1.00 98.94 127 LEU A CA 1
ATOM 981 C C . LEU A 1 127 ? -6.693 -2.755 1.662 1.00 98.94 127 LEU A C 1
ATOM 983 O O . LEU A 1 127 ? -6.612 -1.544 1.853 1.00 98.94 127 LEU A O 1
ATOM 987 N N . ASP A 1 128 ? -5.916 -3.403 0.801 1.00 98.94 128 ASP A N 1
ATOM 988 C CA . ASP A 1 128 ? -4.906 -2.780 -0.055 1.00 98.94 128 ASP A CA 1
ATOM 989 C C . ASP A 1 128 ? -5.203 -3.117 -1.524 1.00 98.94 128 ASP A C 1
ATOM 991 O O . ASP A 1 128 ? -4.960 -4.233 -1.982 1.00 98.94 128 ASP A O 1
ATOM 995 N N . ILE A 1 129 ? -5.809 -2.170 -2.240 1.00 98.88 129 ILE A N 1
ATOM 996 C CA . ILE A 1 129 ? -6.212 -2.310 -3.644 1.00 98.88 129 ILE A CA 1
ATOM 997 C C . ILE A 1 129 ? -5.068 -1.897 -4.566 1.00 98.88 129 ILE A C 1
ATOM 999 O O . ILE A 1 129 ? -4.510 -0.816 -4.407 1.00 98.88 129 ILE A O 1
ATOM 1003 N N . GLY A 1 130 ? -4.768 -2.713 -5.576 1.00 98.38 130 GLY A N 1
ATOM 1004 C CA . GLY A 1 130 ? -3.571 -2.551 -6.397 1.00 98.38 130 GLY A CA 1
ATOM 1005 C C . GLY A 1 130 ? -2.322 -2.889 -5.588 1.00 98.38 130 GLY A C 1
ATOM 1006 O O . GLY A 1 130 ? -1.385 -2.092 -5.534 1.00 98.38 130 GLY A O 1
ATOM 1007 N N . SER A 1 131 ? -2.336 -4.039 -4.902 1.00 98.31 131 SER A N 1
ATOM 1008 C CA . SER A 1 131 ? -1.269 -4.428 -3.974 1.00 98.31 131 SER A CA 1
ATOM 1009 C C . SER A 1 131 ? 0.094 -4.601 -4.655 1.00 98.31 131 SER A C 1
ATOM 1011 O O . SER A 1 131 ? 1.127 -4.518 -3.982 1.00 98.31 131 SER A O 1
ATOM 1013 N N . GLY A 1 132 ? 0.127 -4.819 -5.977 1.00 97.94 132 GLY A N 1
ATOM 1014 C CA . GLY A 1 132 ? 1.344 -4.868 -6.777 1.00 97.94 132 GLY A CA 1
ATOM 1015 C C . GLY A 1 132 ? 2.339 -5.883 -6.231 1.00 97.94 132 GLY A C 1
ATOM 1016 O O . GLY A 1 132 ? 2.087 -7.080 -6.216 1.00 97.94 132 GLY A O 1
ATOM 1017 N N . THR A 1 133 ? 3.481 -5.406 -5.739 1.00 98.25 133 THR A N 1
ATOM 1018 C CA . THR A 1 133 ? 4.534 -6.273 -5.188 1.00 98.25 133 THR A CA 1
ATOM 1019 C C . THR A 1 133 ? 4.263 -6.762 -3.769 1.00 98.25 133 THR A C 1
ATOM 1021 O O . THR A 1 133 ? 5.032 -7.585 -3.278 1.00 98.25 133 THR A O 1
ATOM 1024 N N . GLY A 1 134 ? 3.226 -6.254 -3.094 1.00 98.69 134 GLY A N 1
ATOM 1025 C CA . GLY A 1 134 ? 2.888 -6.561 -1.700 1.00 98.69 134 GLY A CA 1
ATOM 1026 C C . GLY A 1 134 ? 3.639 -5.733 -0.651 1.00 98.69 134 GLY A C 1
ATOM 1027 O O . GLY A 1 134 ? 3.499 -5.992 0.544 1.00 98.69 134 GLY A O 1
ATOM 1028 N N . TYR A 1 135 ? 4.445 -4.745 -1.067 1.00 98.88 135 TYR A N 1
ATOM 1029 C CA . TYR A 1 135 ? 5.308 -3.978 -0.157 1.00 98.88 135 TYR A CA 1
ATOM 1030 C C . TYR A 1 135 ? 4.518 -3.205 0.901 1.00 98.88 135 TYR A C 1
ATOM 1032 O O . TYR A 1 135 ? 4.765 -3.358 2.099 1.00 98.88 135 TYR A O 1
ATOM 1040 N N . LEU A 1 136 ? 3.534 -2.404 0.475 1.00 98.81 136 LEU A N 1
ATOM 1041 C CA . LEU A 1 136 ? 2.706 -1.665 1.424 1.00 98.81 136 LEU A CA 1
ATOM 1042 C C . LEU A 1 136 ? 1.846 -2.613 2.255 1.00 98.81 136 LEU A C 1
ATOM 1044 O O . LEU A 1 136 ? 1.717 -2.412 3.456 1.00 98.81 136 LEU A O 1
ATOM 1048 N N . THR A 1 137 ? 1.331 -3.684 1.653 1.00 98.88 137 THR A N 1
ATOM 1049 C CA . THR A 1 137 ? 0.551 -4.711 2.349 1.00 98.88 137 THR A CA 1
ATOM 1050 C C . THR A 1 137 ? 1.316 -5.276 3.557 1.00 98.88 137 THR A C 1
ATOM 1052 O O . THR A 1 137 ? 0.772 -5.352 4.661 1.00 98.88 137 THR A O 1
ATOM 1055 N N . ALA A 1 138 ? 2.605 -5.600 3.383 1.00 98.88 138 ALA A N 1
ATOM 1056 C CA . ALA A 1 138 ? 3.483 -6.047 4.466 1.00 98.88 138 ALA A CA 1
ATOM 1057 C C . ALA A 1 138 ? 3.779 -4.940 5.491 1.00 98.88 138 ALA A C 1
ATOM 1059 O O . ALA A 1 138 ? 3.716 -5.192 6.699 1.00 98.88 138 ALA A O 1
ATOM 1060 N N . ILE A 1 139 ? 4.043 -3.710 5.031 1.00 98.88 139 ILE A N 1
ATOM 1061 C CA . ILE A 1 139 ? 4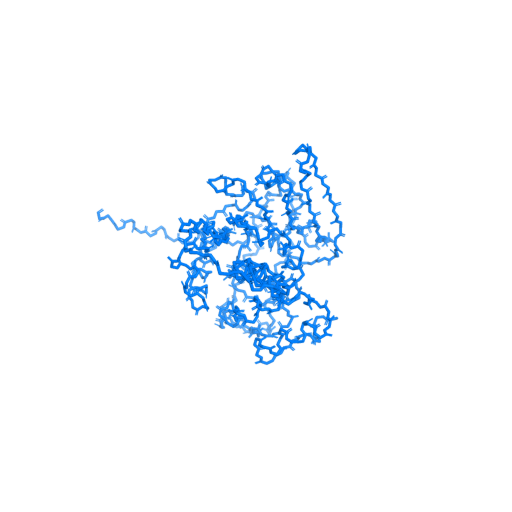.239 -2.547 5.910 1.00 98.88 139 ILE A CA 1
ATOM 1062 C C . ILE A 1 139 ? 3.021 -2.336 6.807 1.00 98.88 139 ILE A C 1
ATOM 1064 O O . ILE A 1 139 ? 3.193 -2.191 8.011 1.00 98.88 139 ILE A O 1
ATOM 1068 N N . LEU A 1 140 ? 1.800 -2.348 6.267 1.00 98.81 140 LEU A N 1
ATOM 1069 C CA . LEU A 1 140 ? 0.570 -2.129 7.036 1.00 98.81 140 LEU A CA 1
ATOM 1070 C C . LEU A 1 140 ? 0.388 -3.209 8.115 1.00 98.81 140 LEU A C 1
ATOM 1072 O O . LEU A 1 140 ? -0.009 -2.895 9.240 1.00 98.81 140 LEU A O 1
ATOM 1076 N N . ALA A 1 141 ? 0.748 -4.462 7.813 1.00 98.62 141 ALA A N 1
ATOM 1077 C CA . ALA A 1 141 ? 0.674 -5.567 8.767 1.00 98.62 141 ALA A CA 1
ATOM 1078 C C . ALA A 1 141 ? 1.675 -5.400 9.926 1.00 98.62 141 ALA A C 1
ATOM 1080 O O . ALA A 1 141 ? 1.307 -5.558 11.094 1.00 98.62 141 ALA A O 1
ATOM 1081 N N . LYS A 1 142 ? 2.930 -5.042 9.619 1.00 98.62 142 LYS A N 1
ATOM 1082 C CA . LYS A 1 142 ? 3.968 -4.767 10.628 1.00 98.62 142 LYS A CA 1
ATOM 1083 C C . LYS A 1 142 ? 3.705 -3.491 11.415 1.00 98.62 142 LYS A C 1
ATOM 1085 O O . LYS A 1 142 ? 3.889 -3.465 12.627 1.00 98.62 142 LYS A O 1
ATOM 1090 N N . MET A 1 143 ? 3.212 -2.456 10.749 1.00 98.12 143 MET A N 1
ATOM 1091 C CA . MET A 1 143 ? 2.833 -1.188 11.362 1.00 98.12 143 MET A CA 1
ATOM 1092 C C . MET A 1 143 ? 1.758 -1.387 12.426 1.00 98.12 143 MET A C 1
ATOM 1094 O O . MET A 1 143 ? 1.916 -0.893 13.540 1.00 98.12 143 MET A O 1
ATOM 1098 N N . GLY A 1 144 ? 0.695 -2.139 12.131 1.00 97.38 144 GLY A N 1
ATOM 1099 C CA . GLY A 1 144 ? -0.347 -2.387 13.124 1.00 97.38 144 GLY A CA 1
ATOM 1100 C C . GLY A 1 144 ? 0.099 -3.311 14.268 1.00 97.38 144 GLY A C 1
ATOM 1101 O O . GLY A 1 144 ? -0.302 -3.093 15.408 1.00 97.38 144 GLY A O 1
ATOM 1102 N N . GLU A 1 145 ? 0.998 -4.271 14.014 1.00 96.50 145 GLU A N 1
ATOM 1103 C CA . GLU A 1 145 ? 1.659 -5.049 15.078 1.00 96.50 145 GLU A CA 1
ATOM 1104 C C . GLU A 1 145 ? 2.451 -4.143 16.034 1.00 96.50 145 GLU A C 1
ATOM 1106 O O . GLU A 1 145 ? 2.262 -4.199 17.250 1.00 96.50 145 GLU A O 1
ATOM 1111 N N . PHE A 1 146 ? 3.305 -3.271 15.494 1.00 97.38 146 PHE A N 1
ATOM 1112 C CA . PHE A 1 146 ? 4.120 -2.362 16.298 1.00 97.38 146 PHE A CA 1
ATOM 1113 C C . PHE A 1 146 ? 3.293 -1.293 17.016 1.00 97.38 146 PHE A C 1
ATOM 1115 O O . PHE A 1 146 ? 3.622 -0.936 18.146 1.00 97.38 146 PHE A O 1
ATOM 1122 N N . ALA A 1 147 ? 2.203 -0.817 16.408 1.00 96.00 147 ALA A N 1
ATOM 1123 C CA . ALA A 1 147 ? 1.267 0.092 17.062 1.00 96.00 147 ALA A CA 1
ATOM 1124 C C . ALA A 1 147 ? 0.644 -0.550 18.312 1.00 96.00 147 ALA A C 1
ATOM 1126 O O . ALA A 1 147 ? 0.620 0.070 19.374 1.00 96.00 147 ALA A O 1
ATOM 1127 N N . LEU A 1 148 ? 0.197 -1.807 18.211 1.00 93.88 148 LEU A N 1
ATOM 1128 C CA . LEU A 1 148 ? -0.373 -2.543 19.342 1.00 93.88 148 LEU A CA 1
ATOM 1129 C C . LEU A 1 148 ? 0.659 -2.760 20.459 1.00 93.88 148 LEU A C 1
ATOM 1131 O O . LEU A 1 148 ? 0.352 -2.505 21.623 1.00 93.88 148 LEU A O 1
ATOM 1135 N N . GLN A 1 149 ? 1.894 -3.139 20.117 1.00 91.50 149 GLN A N 1
ATOM 1136 C CA . GLN A 1 149 ? 2.980 -3.304 21.096 1.00 91.50 149 GLN A CA 1
ATOM 1137 C C . GLN A 1 149 ? 3.263 -2.005 21.874 1.00 91.50 149 GLN A C 1
ATOM 1139 O O . GLN A 1 149 ? 3.329 -2.020 23.105 1.00 91.50 149 GLN A O 1
ATOM 1144 N N . ALA A 1 150 ? 3.329 -0.862 21.184 1.00 88.50 150 ALA A N 1
ATOM 1145 C CA . ALA A 1 150 ? 3.576 0.434 21.821 1.00 88.50 150 ALA A CA 1
ATOM 1146 C C . ALA A 1 150 ? 2.483 0.820 22.842 1.00 88.50 150 ALA A C 1
ATOM 1148 O O . ALA A 1 150 ? 2.774 1.396 23.895 1.00 88.50 150 ALA A O 1
ATOM 1149 N N . THR A 1 151 ? 1.218 0.468 22.571 1.00 81.69 151 THR A N 1
ATOM 1150 C CA . THR A 1 151 ? 0.112 0.721 23.516 1.00 81.69 151 THR A CA 1
ATOM 1151 C C . THR A 1 151 ? 0.185 -0.153 24.773 1.00 81.69 151 THR A C 1
ATOM 1153 O O . THR A 1 151 ? -0.165 0.306 25.864 1.00 81.69 151 THR A O 1
ATOM 1156 N N . THR A 1 152 ? 0.681 -1.390 24.651 1.00 73.50 152 THR A N 1
ATOM 1157 C CA . THR A 1 152 ? 0.834 -2.308 25.792 1.00 73.50 152 THR A CA 1
ATOM 1158 C C . THR A 1 152 ? 1.999 -1.941 26.707 1.00 73.50 152 THR A C 1
ATOM 1160 O O . THR A 1 152 ? 1.890 -2.109 27.915 1.00 73.50 152 THR A O 1
ATOM 1163 N N . GLU A 1 153 ? 3.088 -1.388 26.170 1.00 70.19 153 GLU A N 1
ATOM 1164 C CA . GLU A 1 153 ? 4.248 -0.972 26.974 1.00 70.19 153 GLU A CA 1
ATOM 1165 C C . GLU A 1 153 ? 3.928 0.272 27.820 1.00 70.19 153 GLU A C 1
ATOM 1167 O O . GLU A 1 153 ? 4.233 0.324 29.010 1.00 70.19 153 GLU A O 1
ATOM 1172 N N . THR A 1 154 ? 3.188 1.232 27.257 1.00 61.12 154 THR A N 1
ATOM 1173 C CA . THR A 1 154 ? 2.822 2.480 27.957 1.00 61.12 154 THR A CA 1
ATOM 1174 C C . THR A 1 154 ? 1.857 2.245 29.132 1.00 61.12 154 THR A C 1
ATOM 1176 O O . THR A 1 154 ? 1.797 3.037 30.069 1.00 61.12 154 THR A O 1
ATOM 1179 N N . SER A 1 155 ? 1.093 1.147 29.120 1.00 57.62 155 SER A N 1
ATOM 1180 C CA . SER A 1 155 ? 0.130 0.821 30.182 1.00 57.62 155 SER A CA 1
ATOM 1181 C C . SER A 1 155 ? 0.759 0.144 31.412 1.00 57.62 155 SER A C 1
ATOM 1183 O O . SER A 1 155 ? 0.095 0.044 32.447 1.00 57.62 155 SER A O 1
ATOM 1185 N N . VAL A 1 156 ? 2.031 -0.269 31.343 1.00 53.50 156 VAL A N 1
ATOM 1186 C CA . VAL A 1 156 ? 2.764 -0.884 32.467 1.00 53.50 156 VAL A CA 1
ATOM 1187 C C . VAL A 1 156 ? 3.499 0.169 33.317 1.00 53.50 156 VAL A C 1
ATOM 1189 O O . VAL A 1 156 ? 3.514 0.053 34.542 1.00 53.50 156 VAL A O 1
ATOM 1192 N N . ASP A 1 157 ? 3.985 1.258 32.713 1.00 46.03 157 ASP A N 1
ATOM 1193 C CA . ASP A 1 157 ? 4.819 2.282 33.377 1.00 46.03 157 ASP A CA 1
ATOM 1194 C C . ASP A 1 157 ? 4.073 3.245 34.328 1.00 46.03 157 ASP A C 1
ATOM 1196 O O . ASP A 1 157 ? 4.685 4.080 34.995 1.00 46.03 157 ASP A O 1
ATOM 1200 N N . HIS A 1 158 ? 2.748 3.135 34.463 1.00 47.62 158 HIS A N 1
ATOM 1201 C CA . HIS A 1 158 ? 1.960 3.940 35.412 1.00 47.62 158 HIS A CA 1
ATOM 1202 C C . HIS A 1 158 ? 1.544 3.198 36.693 1.00 47.62 158 HIS A C 1
ATOM 1204 O O . HIS A 1 158 ? 0.718 3.705 37.451 1.00 47.62 158 HIS A O 1
ATOM 1210 N N . ARG A 1 159 ? 2.110 2.013 36.972 1.00 46.94 159 ARG A N 1
ATOM 1211 C CA . ARG A 1 159 ? 1.812 1.245 38.200 1.00 46.94 159 ARG A CA 1
ATOM 1212 C C . ARG A 1 159 ? 2.935 1.160 39.237 1.00 46.94 159 ARG A C 1
ATOM 1214 O O . ARG A 1 159 ? 2.695 0.600 40.302 1.00 46.94 159 ARG A O 1
ATOM 1221 N N . GLU A 1 160 ? 4.096 1.771 39.019 1.00 48.00 160 GLU A N 1
ATOM 1222 C CA . GLU A 1 160 ? 5.155 1.836 40.040 1.00 48.00 160 GLU A CA 1
ATOM 1223 C C . GLU A 1 160 ? 5.286 3.236 40.654 1.00 48.00 160 GLU A C 1
ATOM 1225 O O . GLU A 1 160 ? 6.173 4.011 40.314 1.00 48.00 160 GLU A O 1
ATOM 1230 N N . SER A 1 161 ? 4.374 3.588 41.568 1.00 48.06 161 SER A N 1
ATOM 1231 C CA . SER A 1 161 ? 4.635 4.547 42.662 1.00 48.06 161 SER A CA 1
ATOM 1232 C C . SER A 1 161 ? 3.437 4.685 43.616 1.00 48.06 161 SER A C 1
ATOM 1234 O O . SER A 1 161 ? 2.763 5.705 43.619 1.00 48.06 161 SER A O 1
ATOM 1236 N N . SER A 1 162 ? 3.188 3.673 44.460 1.00 44.19 162 SER A N 1
ATOM 1237 C CA . SER A 1 162 ? 2.779 3.863 45.871 1.00 44.19 162 SER A CA 1
ATOM 1238 C C . SER A 1 162 ? 2.514 2.527 46.587 1.00 44.19 162 SER A C 1
ATOM 1240 O O . SER A 1 162 ? 1.601 1.795 46.223 1.00 44.19 162 SER A O 1
ATOM 1242 N N . GLU A 1 163 ? 3.282 2.309 47.656 1.00 42.69 163 GLU A N 1
ATOM 1243 C CA . GLU A 1 163 ? 2.973 1.561 48.889 1.00 42.69 163 GLU A CA 1
ATOM 1244 C C . GLU A 1 163 ? 2.823 0.023 48.905 1.00 42.69 163 GLU A C 1
ATOM 1246 O O . GLU A 1 163 ? 2.037 -0.620 48.217 1.00 42.69 163 GLU A O 1
ATOM 1251 N N . THR A 1 164 ? 3.588 -0.553 49.837 1.00 44.78 164 THR A N 1
ATOM 1252 C CA . THR A 1 164 ? 3.631 -1.951 50.265 1.00 44.78 164 THR A CA 1
ATOM 1253 C C . THR A 1 164 ? 2.317 -2.394 50.920 1.00 44.78 164 THR A C 1
ATOM 1255 O O . THR A 1 164 ? 2.080 -2.088 52.086 1.00 44.78 164 THR A O 1
ATOM 1258 N N . ILE A 1 165 ? 1.519 -3.221 50.238 1.00 43.94 165 ILE A N 1
ATOM 1259 C CA . ILE A 1 165 ? 0.511 -4.086 50.875 1.00 43.94 165 ILE A CA 1
ATOM 1260 C C . ILE A 1 165 ? 0.648 -5.503 50.302 1.00 43.94 165 ILE A C 1
ATOM 1262 O O . ILE A 1 165 ? 0.458 -5.734 49.112 1.00 43.94 165 ILE A O 1
ATOM 1266 N N . ARG A 1 166 ? 0.985 -6.468 51.169 1.00 46.31 166 ARG A N 1
ATOM 1267 C CA . ARG A 1 166 ? 0.919 -7.907 50.868 1.00 46.31 166 ARG A CA 1
ATOM 1268 C C . ARG A 1 166 ? -0.546 -8.354 50.868 1.00 46.31 166 ARG A C 1
ATOM 1270 O O . ARG A 1 166 ? -1.165 -8.319 51.927 1.00 46.31 166 ARG A O 1
ATOM 1277 N N . MET A 1 167 ? -1.052 -8.852 49.739 1.00 35.53 167 MET A N 1
ATOM 1278 C CA . MET A 1 167 ? -2.208 -9.759 49.687 1.00 35.53 167 MET A CA 1
ATOM 1279 C C . MET A 1 167 ? -2.008 -10.850 48.618 1.00 35.53 167 MET A C 1
ATOM 1281 O O . MET A 1 167 ? -1.392 -10.616 47.582 1.00 35.53 167 MET A O 1
ATOM 1285 N N . GLU A 1 168 ? -2.498 -12.045 48.956 1.00 41.09 168 GLU A N 1
ATOM 1286 C CA . GLU A 1 168 ? -2.482 -13.346 48.257 1.00 41.09 168 GLU A CA 1
ATOM 1287 C C . GLU A 1 168 ? -2.970 -13.315 46.787 1.00 41.09 168 GLU A C 1
ATOM 1289 O O . GLU A 1 168 ? -3.719 -12.410 46.407 1.00 41.09 168 GLU A O 1
ATOM 1294 N N . PRO A 1 169 ? -2.607 -14.309 45.943 1.00 40.50 169 PRO A N 1
ATOM 1295 C CA . PRO A 1 169 ? -2.869 -14.252 44.513 1.00 40.50 169 PRO A CA 1
ATOM 1296 C C . PRO A 1 169 ? -4.332 -14.596 44.216 1.00 40.50 169 PRO A C 1
ATOM 1298 O O . PRO A 1 169 ? -4.718 -15.759 44.118 1.00 40.50 169 PRO A O 1
ATOM 1301 N N . ALA A 1 170 ? -5.156 -13.573 44.001 1.00 36.84 170 ALA A N 1
ATOM 1302 C CA . ALA A 1 170 ? -6.419 -13.745 43.298 1.00 36.84 170 ALA A CA 1
ATOM 1303 C C . ALA A 1 170 ? -6.123 -13.975 41.807 1.00 36.84 170 ALA A C 1
ATOM 1305 O O . ALA A 1 170 ? -5.850 -13.055 41.035 1.00 36.84 170 ALA A O 1
ATOM 1306 N N . SER A 1 171 ? -6.151 -15.243 41.408 1.00 49.78 171 SER A N 1
ATOM 1307 C CA . SER A 1 171 ? -6.102 -15.693 40.025 1.00 49.78 171 SER A CA 1
ATOM 1308 C C . SER A 1 171 ? -7.344 -15.234 39.257 1.00 49.78 171 SER A C 1
ATOM 1310 O O . SER A 1 171 ? -8.373 -15.903 39.310 1.00 49.78 171 SER A O 1
ATOM 1312 N N . THR A 1 172 ? -7.269 -14.141 38.498 1.00 43.09 172 THR A N 1
ATOM 1313 C CA . THR A 1 172 ? -8.031 -13.991 37.240 1.00 43.09 172 THR A CA 1
ATOM 1314 C C . THR A 1 172 ? -7.398 -12.904 36.367 1.00 43.09 172 THR A C 1
ATOM 1316 O O . THR A 1 172 ? -7.888 -11.786 36.253 1.00 43.09 172 THR A O 1
ATOM 1319 N N . SER A 1 173 ? -6.269 -13.231 35.738 1.00 44.12 173 SER A N 1
ATOM 1320 C CA . SER A 1 173 ? -5.775 -12.469 34.590 1.00 44.12 173 SER A CA 1
ATOM 1321 C C . SER A 1 173 ? -6.594 -12.892 33.373 1.00 44.12 173 SER A C 1
ATOM 1323 O O . SER A 1 173 ? -6.302 -13.906 32.743 1.00 44.12 173 SER A O 1
ATOM 1325 N N . VAL A 1 174 ? -7.651 -12.147 33.049 1.00 41.88 174 VAL A N 1
ATOM 1326 C CA . VAL A 1 174 ? -8.177 -12.162 31.681 1.00 41.88 174 VAL A CA 1
ATOM 1327 C C . VAL A 1 174 ? -7.357 -11.134 30.915 1.00 41.88 174 VAL A C 1
ATOM 1329 O O . VAL A 1 174 ? -7.782 -9.999 30.718 1.00 41.88 174 VAL A O 1
ATOM 1332 N N . ALA A 1 175 ? -6.132 -11.505 30.539 1.00 49.72 175 ALA A N 1
ATOM 1333 C CA . ALA A 1 175 ? -5.424 -10.778 29.500 1.00 49.72 175 ALA A CA 1
ATOM 1334 C C . ALA A 1 175 ? -6.283 -10.900 28.236 1.00 49.72 175 ALA A C 1
ATOM 1336 O O . ALA A 1 175 ? -6.350 -11.974 27.635 1.00 49.72 175 ALA A O 1
ATOM 1337 N N . SER A 1 176 ? -7.014 -9.840 27.875 1.00 57.06 176 SER A N 1
ATOM 1338 C CA . SER A 1 176 ? -7.721 -9.796 26.598 1.00 57.06 176 SER A CA 1
ATOM 1339 C C . SER A 1 176 ? -6.683 -10.050 25.513 1.00 57.06 176 SER A C 1
ATOM 1341 O O . SER A 1 176 ? -5.749 -9.261 25.361 1.00 57.06 176 SER A O 1
ATOM 1343 N N . SER A 1 177 ? -6.789 -11.179 24.823 1.00 74.31 177 SER A N 1
ATOM 1344 C CA . SER A 1 177 ? -5.824 -11.584 23.809 1.00 74.31 177 SER A CA 1
ATOM 1345 C C . SER A 1 177 ? -5.828 -10.520 22.713 1.00 74.31 177 SER A C 1
ATOM 1347 O O . SER A 1 177 ? -6.817 -10.375 21.997 1.00 74.31 177 SER A O 1
ATOM 1349 N N . VAL A 1 178 ? -4.767 -9.718 22.627 1.00 84.88 178 VAL A N 1
ATOM 1350 C CA . VAL A 1 178 ? -4.617 -8.728 21.559 1.00 84.88 178 VAL A CA 1
ATOM 1351 C C . VAL A 1 178 ? -4.568 -9.489 20.237 1.00 84.88 178 VAL A C 1
ATOM 1353 O O . VAL A 1 178 ? -3.724 -10.365 20.054 1.00 84.88 178 VAL A O 1
ATOM 1356 N N . ILE A 1 179 ? -5.497 -9.187 19.332 1.00 92.56 179 ILE A N 1
ATOM 1357 C CA . ILE A 1 179 ? -5.569 -9.828 18.021 1.00 92.56 179 ILE A CA 1
ATOM 1358 C C . ILE A 1 179 ? -4.783 -8.951 17.054 1.00 92.56 179 ILE A C 1
ATOM 1360 O O . ILE A 1 179 ? -5.073 -7.764 16.908 1.00 92.56 179 ILE A O 1
ATOM 1364 N N . LEU A 1 180 ? -3.781 -9.526 16.393 1.00 95.50 180 LEU A N 1
ATOM 1365 C CA . LEU A 1 180 ? -3.005 -8.802 15.392 1.00 95.50 180 LEU A CA 1
ATOM 1366 C C . LEU A 1 180 ? -3.870 -8.447 14.168 1.00 95.50 180 LEU A C 1
ATOM 1368 O O . LEU A 1 180 ? -4.806 -9.181 13.833 1.00 95.50 180 LEU A O 1
ATOM 1372 N N . PRO A 1 181 ? -3.567 -7.330 13.489 1.00 95.50 181 PRO A N 1
ATOM 1373 C CA . PRO A 1 181 ? -4.297 -6.911 12.302 1.00 95.50 181 PRO A CA 1
ATOM 1374 C C . PRO A 1 181 ? -4.111 -7.896 11.145 1.00 95.50 181 PRO A C 1
ATOM 1376 O O . PRO A 1 181 ? -3.092 -8.589 11.044 1.00 95.50 181 PRO A O 1
ATOM 1379 N N . ARG A 1 182 ? -5.091 -7.908 10.240 1.00 98.12 182 ARG A N 1
ATOM 1380 C CA . ARG A 1 182 ? -5.034 -8.642 8.972 1.00 98.12 182 ARG A CA 1
ATOM 1381 C C . ARG A 1 182 ? -5.148 -7.677 7.801 1.00 98.12 182 ARG A C 1
ATOM 1383 O O . ARG A 1 182 ? -6.018 -6.806 7.797 1.00 98.12 182 ARG A O 1
ATOM 1390 N N . VAL A 1 183 ? -4.291 -7.866 6.808 1.00 98.81 183 VAL A N 1
ATOM 1391 C CA . VAL A 1 183 ? -4.229 -7.068 5.587 1.00 98.81 183 VAL A CA 1
ATOM 1392 C C . VAL A 1 183 ? -4.580 -7.949 4.394 1.00 98.81 183 VAL A C 1
ATOM 1394 O O . VAL A 1 183 ? -4.071 -9.061 4.247 1.00 98.81 183 VAL A O 1
ATOM 1397 N N . PHE A 1 184 ? -5.479 -7.448 3.562 1.00 98.88 184 PHE A N 1
ATOM 1398 C CA . PHE A 1 184 ? -6.018 -8.125 2.395 1.00 98.88 184 PHE A CA 1
ATOM 1399 C C . PHE A 1 184 ? -5.566 -7.355 1.157 1.00 98.88 184 PHE A C 1
ATOM 1401 O O . PHE A 1 184 ? -6.029 -6.239 0.935 1.00 98.88 184 PHE A O 1
ATOM 1408 N N . GLY A 1 185 ? -4.630 -7.915 0.396 1.00 98.81 185 GLY A N 1
ATOM 1409 C CA . GLY A 1 185 ? -4.151 -7.330 -0.853 1.00 98.81 185 GLY A CA 1
ATOM 1410 C C . GLY A 1 185 ? -4.971 -7.821 -2.043 1.00 98.81 185 GLY A C 1
ATOM 1411 O O . GLY A 1 185 ? -5.247 -9.016 -2.155 1.00 98.81 185 GLY A O 1
ATOM 1412 N N . VAL A 1 186 ? -5.369 -6.918 -2.932 1.00 98.88 186 VAL A N 1
ATOM 1413 C CA . VAL A 1 186 ? -6.051 -7.264 -4.185 1.00 98.88 186 VAL A CA 1
ATOM 1414 C C . VAL A 1 186 ? -5.290 -6.648 -5.344 1.00 98.88 186 VAL A C 1
ATOM 1416 O O . VAL A 1 186 ? -5.019 -5.449 -5.342 1.00 98.88 186 VAL A O 1
ATOM 1419 N N . ASP A 1 187 ? -4.991 -7.453 -6.354 1.00 98.62 187 ASP A N 1
ATOM 1420 C CA . ASP A 1 187 ? -4.448 -6.987 -7.626 1.00 98.62 187 ASP A CA 1
ATOM 1421 C C . ASP A 1 187 ? -5.131 -7.754 -8.758 1.00 98.62 187 ASP A C 1
ATOM 1423 O O . ASP A 1 187 ? -5.392 -8.944 -8.625 1.00 98.62 187 ASP A O 1
ATOM 1427 N N . HIS A 1 188 ? -5.452 -7.103 -9.871 1.00 96.75 188 HIS A N 1
ATOM 1428 C CA . HIS A 1 188 ? -6.126 -7.776 -10.984 1.00 96.75 188 HIS A CA 1
ATOM 1429 C C . HIS A 1 188 ? -5.168 -8.620 -11.852 1.00 96.75 188 HIS A C 1
ATOM 1431 O O . HIS A 1 188 ? -5.628 -9.414 -12.673 1.00 96.75 188 HIS A O 1
ATOM 1437 N N . ILE A 1 189 ? -3.844 -8.496 -11.672 1.00 95.69 189 ILE A N 1
ATOM 1438 C CA . ILE A 1 189 ? -2.823 -9.237 -12.423 1.00 95.69 189 ILE A CA 1
ATOM 1439 C C . ILE A 1 189 ? -2.343 -10.419 -11.576 1.00 95.69 189 ILE A C 1
ATOM 1441 O O . ILE A 1 189 ? -1.568 -10.269 -10.632 1.00 95.69 189 ILE A O 1
ATOM 1445 N N . ARG A 1 190 ? -2.770 -11.633 -11.944 1.00 96.31 190 ARG A N 1
ATOM 1446 C CA . ARG A 1 190 ? -2.429 -12.872 -11.218 1.00 96.31 190 ARG A CA 1
ATOM 1447 C C . ARG A 1 190 ? -0.917 -13.065 -10.987 1.00 96.31 190 ARG A C 1
ATOM 1449 O O . ARG A 1 190 ? -0.553 -13.310 -9.839 1.00 96.31 190 ARG A O 1
ATOM 1456 N N . PRO A 1 191 ? -0.026 -12.8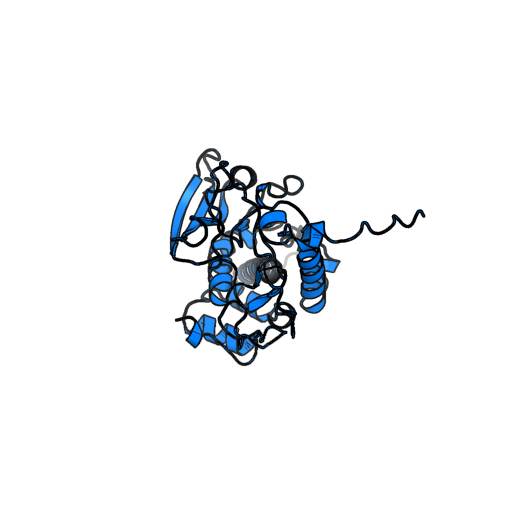71 -11.979 1.00 95.69 191 PRO A N 1
ATOM 1457 C CA . PRO A 1 191 ? 1.410 -12.967 -11.723 1.00 95.69 191 PRO A CA 1
ATOM 1458 C C . PRO A 1 191 ? 1.945 -11.964 -10.684 1.00 95.69 191 PRO A C 1
ATOM 1460 O O . PRO A 1 191 ? 2.896 -12.274 -9.972 1.00 95.69 191 PRO A O 1
ATOM 1463 N N . LEU A 1 192 ? 1.343 -10.771 -10.549 1.00 96.44 192 LEU A N 1
ATOM 1464 C CA . LEU A 1 192 ? 1.714 -9.825 -9.487 1.00 96.44 192 LEU A CA 1
ATOM 1465 C C . LEU A 1 192 ? 1.266 -10.316 -8.112 1.00 96.44 192 LEU A C 1
ATOM 1467 O O . LEU A 1 192 ? 2.007 -10.165 -7.147 1.00 96.44 192 LEU A O 1
ATOM 1471 N N . VAL A 1 193 ? 0.099 -10.954 -8.021 1.00 98.19 193 VAL A N 1
ATOM 1472 C CA . VAL A 1 193 ? -0.370 -11.583 -6.780 1.00 98.19 193 VAL A CA 1
ATOM 1473 C C . VAL A 1 193 ? 0.588 -12.689 -6.335 1.00 98.19 193 VAL A C 1
ATOM 1475 O O . VAL A 1 193 ? 1.031 -12.701 -5.188 1.00 98.19 193 VAL A O 1
ATOM 1478 N N . GLU A 1 194 ? 0.994 -13.566 -7.246 1.00 97.69 194 GLU A N 1
ATOM 1479 C CA . GLU A 1 194 ? 1.970 -14.627 -6.963 1.00 97.69 194 GLU A CA 1
ATOM 1480 C C . GLU A 1 194 ? 3.333 -14.056 -6.546 1.00 97.69 194 GLU A C 1
ATOM 1482 O O . GLU A 1 194 ? 3.953 -14.517 -5.579 1.00 97.69 194 GLU A O 1
ATOM 1487 N N . ASP A 1 195 ? 3.780 -13.003 -7.236 1.00 97.50 195 ASP A N 1
ATOM 1488 C CA . ASP A 1 195 ? 4.982 -12.266 -6.871 1.00 97.50 195 ASP A CA 1
ATOM 1489 C C . ASP A 1 195 ? 4.860 -11.648 -5.478 1.00 97.50 195 ASP A C 1
ATOM 1491 O O . ASP A 1 195 ? 5.789 -11.777 -4.683 1.00 97.50 195 ASP A O 1
ATOM 1495 N N . SER A 1 196 ? 3.721 -11.044 -5.136 1.00 98.31 196 SER A N 1
ATOM 1496 C CA . SER A 1 196 ? 3.504 -10.445 -3.820 1.00 98.31 196 SER A CA 1
ATOM 1497 C C . SER A 1 196 ? 3.554 -11.466 -2.692 1.00 98.31 196 SER A C 1
ATOM 1499 O O . SER A 1 196 ? 4.229 -11.238 -1.687 1.00 98.31 196 SER A O 1
ATOM 1501 N N . GLU A 1 197 ? 2.946 -12.639 -2.873 1.00 98.19 197 GLU A N 1
ATOM 1502 C CA . GLU A 1 197 ? 3.011 -13.714 -1.888 1.00 98.19 197 GLU A CA 1
ATOM 1503 C C . GLU A 1 197 ? 4.444 -14.198 -1.683 1.00 98.19 197 GLU A C 1
ATOM 1505 O O . GLU A 1 197 ? 4.878 -14.417 -0.548 1.00 98.19 197 GLU A O 1
ATOM 1510 N N . ARG A 1 198 ? 5.202 -14.353 -2.774 1.00 98.44 198 ARG A N 1
ATOM 1511 C CA . ARG A 1 198 ? 6.609 -14.753 -2.713 1.00 98.44 198 ARG A CA 1
ATOM 1512 C C . ARG A 1 198 ? 7.473 -13.688 -2.040 1.00 98.44 198 ARG A C 1
ATOM 1514 O O . ARG A 1 198 ? 8.290 -14.044 -1.193 1.00 98.44 198 ARG A O 1
ATOM 1521 N N . ASN A 1 199 ? 7.283 -12.415 -2.376 1.00 98.69 199 ASN A N 1
ATOM 1522 C CA . ASN A 1 199 ? 8.046 -11.299 -1.817 1.00 98.69 199 ASN A CA 1
ATOM 1523 C C . ASN A 1 199 ? 7.794 -11.165 -0.309 1.00 98.69 199 ASN A C 1
ATOM 1525 O O . ASN A 1 199 ? 8.744 -11.110 0.472 1.00 98.69 199 ASN A O 1
ATOM 1529 N N . VAL A 1 200 ? 6.525 -11.201 0.121 1.00 98.69 200 VAL A N 1
ATOM 1530 C CA . VAL A 1 200 ? 6.173 -11.168 1.549 1.00 98.69 200 VAL A CA 1
ATOM 1531 C C . VAL A 1 200 ? 6.728 -12.392 2.269 1.00 98.69 200 VAL A C 1
ATOM 1533 O O . VAL A 1 200 ? 7.287 -12.247 3.350 1.00 98.69 200 VAL A O 1
ATOM 1536 N N . ARG A 1 201 ? 6.651 -13.588 1.673 1.00 98.44 201 ARG A N 1
ATOM 1537 C CA . ARG A 1 201 ? 7.230 -14.802 2.267 1.00 98.44 201 ARG A CA 1
ATOM 1538 C C . ARG A 1 201 ? 8.750 -14.705 2.428 1.00 98.44 201 ARG A C 1
ATOM 1540 O O . ARG A 1 201 ? 9.275 -15.210 3.413 1.00 98.44 201 ARG A O 1
ATOM 1547 N N . ALA A 1 202 ? 9.442 -14.076 1.480 1.00 98.12 202 ALA A N 1
ATOM 1548 C CA . ALA A 1 202 ? 10.885 -13.864 1.549 1.00 98.12 202 ALA A CA 1
ATOM 1549 C C . ALA A 1 202 ? 11.283 -12.809 2.597 1.00 98.12 202 ALA A C 1
ATOM 1551 O O . ALA A 1 202 ? 12.284 -12.995 3.281 1.00 98.12 202 ALA A O 1
ATOM 1552 N N . SER A 1 203 ? 10.499 -11.735 2.736 1.00 98.38 203 SER A N 1
ATOM 1553 C CA . SER A 1 203 ? 10.773 -10.637 3.675 1.00 98.38 203 SER A CA 1
ATOM 1554 C C . SER A 1 203 ? 10.345 -10.960 5.113 1.00 98.38 203 SER A C 1
ATOM 1556 O O . SER A 1 203 ? 11.081 -10.717 6.065 1.00 98.38 203 SER A O 1
ATOM 1558 N N . ASN A 1 204 ? 9.133 -11.488 5.286 1.00 98.56 204 ASN A N 1
ATOM 1559 C CA . ASN A 1 204 ? 8.449 -11.661 6.570 1.00 98.56 204 ASN A CA 1
ATOM 1560 C C . ASN A 1 204 ? 7.549 -12.919 6.515 1.00 98.56 204 ASN A C 1
ATOM 1562 O O . ASN A 1 204 ? 6.321 -12.806 6.396 1.00 98.56 204 ASN A O 1
ATOM 1566 N N . PRO A 1 205 ? 8.135 -14.133 6.551 1.00 98.31 205 PRO A N 1
ATOM 1567 C CA . PRO A 1 205 ? 7.417 -15.395 6.339 1.00 98.31 205 PRO A CA 1
ATOM 1568 C C . PRO A 1 205 ? 6.248 -15.618 7.308 1.00 98.31 205 PRO A C 1
ATOM 1570 O O . PRO A 1 205 ? 5.245 -16.233 6.936 1.00 98.31 205 PRO A O 1
ATOM 1573 N N . GLU A 1 206 ? 6.340 -15.086 8.526 1.00 98.00 206 GLU A N 1
ATOM 1574 C CA . GLU A 1 206 ? 5.294 -15.151 9.542 1.00 98.00 206 GLU A CA 1
ATOM 1575 C C . GLU A 1 206 ? 3.987 -14.488 9.089 1.00 98.00 206 GLU A C 1
ATOM 1577 O O . GLU A 1 206 ? 2.910 -14.972 9.428 1.00 98.00 206 GLU A O 1
ATOM 1582 N N . LEU A 1 207 ? 4.046 -13.439 8.256 1.00 98.44 207 LEU A N 1
ATOM 1583 C CA . LEU A 1 207 ? 2.846 -12.748 7.771 1.00 98.44 207 LEU A CA 1
ATOM 1584 C C . LEU A 1 207 ? 1.957 -13.661 6.925 1.00 98.44 207 LEU A C 1
ATOM 1586 O O . LEU A 1 207 ? 0.729 -13.594 7.022 1.00 98.44 207 LEU A O 1
ATOM 1590 N N . VAL A 1 208 ? 2.580 -14.525 6.122 1.00 97.75 208 VAL A N 1
ATOM 1591 C CA . VAL A 1 208 ? 1.879 -15.509 5.291 1.00 97.75 208 VAL A CA 1
ATOM 1592 C C . VAL A 1 208 ? 1.490 -16.726 6.129 1.00 97.75 208 VAL A C 1
ATOM 1594 O O . VAL A 1 208 ? 0.343 -17.168 6.063 1.00 97.75 208 VAL A O 1
ATOM 1597 N N . ALA A 1 209 ? 2.410 -17.244 6.952 1.00 97.44 209 ALA A N 1
ATOM 1598 C CA . ALA A 1 209 ? 2.175 -18.432 7.777 1.00 97.44 209 ALA A CA 1
ATOM 1599 C C . ALA A 1 209 ? 1.000 -18.249 8.756 1.00 97.44 209 ALA A C 1
ATOM 1601 O O . ALA A 1 209 ? 0.180 -19.149 8.925 1.00 97.44 209 ALA A O 1
ATOM 1602 N N . GLU A 1 210 ? 0.872 -17.060 9.346 1.00 97.06 210 GLU A N 1
ATOM 1603 C CA . GLU A 1 210 ? -0.202 -16.703 10.280 1.00 97.06 210 GLU A CA 1
ATOM 1604 C C . GLU A 1 210 ? -1.455 -16.151 9.579 1.00 97.06 210 GLU A C 1
ATOM 1606 O O . GLU A 1 210 ? -2.425 -15.773 10.237 1.00 97.06 210 GLU A O 1
ATOM 1611 N N . ARG A 1 211 ? -1.455 -16.075 8.239 1.00 97.25 211 ARG A N 1
ATOM 1612 C CA . ARG A 1 211 ? -2.536 -15.479 7.429 1.00 97.25 211 ARG A CA 1
ATOM 1613 C C . ARG A 1 211 ? -2.878 -14.038 7.839 1.00 97.25 211 ARG A C 1
ATOM 1615 O O . ARG A 1 211 ? -4.040 -13.609 7.743 1.00 97.25 211 ARG A O 1
ATOM 1622 N N . ARG A 1 212 ? -1.863 -13.292 8.292 1.00 97.81 212 ARG A N 1
ATOM 1623 C CA . ARG A 1 212 ? -1.952 -11.849 8.553 1.00 97.81 212 ARG A CA 1
ATOM 1624 C C . ARG A 1 212 ? -1.927 -11.039 7.271 1.00 97.81 212 ARG A C 1
ATOM 1626 O O . ARG A 1 212 ? -2.548 -9.987 7.232 1.00 97.81 212 ARG A O 1
ATOM 1633 N N . VAL A 1 213 ? -1.277 -11.545 6.231 1.00 98.69 213 VAL A N 1
ATOM 1634 C CA . VAL A 1 213 ? -1.367 -11.013 4.872 1.00 98.69 213 VAL A CA 1
ATOM 1635 C C . VAL A 1 213 ? -1.946 -12.093 3.968 1.00 98.69 213 VAL A C 1
ATOM 1637 O O . VAL A 1 213 ? -1.505 -13.241 4.006 1.00 98.69 213 VAL A O 1
ATOM 1640 N N . VAL A 1 214 ? -2.963 -11.736 3.188 1.00 98.44 214 VAL A N 1
ATOM 1641 C CA . VAL A 1 214 ? -3.597 -12.621 2.202 1.00 98.44 214 VAL A CA 1
ATOM 1642 C C . VAL A 1 214 ? -3.821 -11.827 0.924 1.00 98.44 214 VAL A C 1
ATOM 1644 O O . VAL A 1 214 ? -4.241 -10.673 1.005 1.00 98.44 214 VAL A O 1
ATOM 1647 N N . PHE A 1 215 ? -3.575 -12.441 -0.230 1.00 98.75 215 PHE A N 1
ATOM 1648 C CA . PHE A 1 215 ? -3.763 -11.803 -1.527 1.00 98.75 215 PHE A CA 1
ATOM 1649 C C . PHE A 1 215 ? -4.870 -12.475 -2.351 1.00 98.75 215 PHE A C 1
ATOM 1651 O O . PHE A 1 215 ? -5.212 -13.637 -2.120 1.00 98.75 215 PHE A O 1
ATOM 1658 N N . LYS A 1 216 ? -5.449 -11.735 -3.302 1.00 98.00 216 LYS A N 1
ATOM 1659 C CA . LYS A 1 216 ? -6.426 -12.238 -4.277 1.00 98.00 216 LYS A CA 1
ATOM 1660 C C . LYS A 1 216 ? -6.206 -11.589 -5.638 1.00 98.00 216 LYS A C 1
ATOM 1662 O O . LYS A 1 216 ? -6.050 -10.373 -5.720 1.00 98.00 216 LYS A O 1
ATOM 1667 N N . ALA A 1 217 ? -6.255 -12.411 -6.687 1.00 98.25 217 ALA A N 1
ATOM 1668 C CA . ALA A 1 217 ? -6.317 -11.945 -8.066 1.00 98.25 217 ALA A CA 1
ATOM 1669 C C . ALA A 1 217 ? -7.768 -11.606 -8.438 1.00 98.25 217 ALA A C 1
ATOM 1671 O O . ALA A 1 217 ? -8.553 -12.525 -8.679 1.00 98.25 217 ALA A O 1
ATOM 1672 N N . ASP A 1 218 ? -8.142 -10.324 -8.411 1.00 97.56 218 ASP A N 1
ATOM 1673 C CA . ASP A 1 218 ? -9.515 -9.871 -8.686 1.00 97.56 218 ASP A CA 1
ATOM 1674 C C . ASP A 1 218 ? -9.585 -8.371 -9.029 1.00 97.56 218 ASP A C 1
ATOM 1676 O O . ASP A 1 218 ? -8.614 -7.629 -8.863 1.00 97.56 218 ASP A O 1
ATOM 1680 N N . ASP A 1 219 ? -10.750 -7.907 -9.480 1.00 97.62 219 ASP A N 1
ATOM 1681 C CA . ASP A 1 219 ? -11.021 -6.490 -9.709 1.00 97.62 219 ASP A CA 1
ATOM 1682 C C . ASP A 1 219 ? -11.142 -5.717 -8.387 1.00 97.62 219 ASP A C 1
ATOM 1684 O O . ASP A 1 219 ? -12.181 -5.691 -7.721 1.00 97.62 219 ASP A O 1
ATOM 1688 N N . GLY A 1 220 ? -10.074 -5.001 -8.045 1.00 97.88 220 GLY A N 1
ATOM 1689 C CA . GLY A 1 220 ? -10.008 -4.192 -6.836 1.00 97.88 220 GLY A CA 1
ATOM 1690 C C . GLY A 1 220 ? -11.041 -3.061 -6.741 1.00 97.88 220 GLY A C 1
ATOM 1691 O O . GLY A 1 220 ? -11.313 -2.594 -5.635 1.00 97.88 220 GLY A O 1
ATOM 1692 N N . ARG A 1 221 ? -11.684 -2.640 -7.843 1.00 98.06 221 ARG A N 1
ATOM 1693 C CA . ARG A 1 221 ? -12.781 -1.645 -7.806 1.00 98.06 221 ARG A CA 1
ATOM 1694 C C . ARG A 1 221 ? -14.008 -2.168 -7.055 1.00 98.06 221 ARG A C 1
ATOM 1696 O O . ARG A 1 221 ? -14.803 -1.371 -6.554 1.00 98.06 221 ARG A O 1
ATOM 1703 N N . LEU A 1 222 ? -14.151 -3.491 -6.967 1.00 98.25 222 LEU A N 1
ATOM 1704 C CA . LEU A 1 222 ? -15.232 -4.177 -6.258 1.00 98.25 222 LEU A CA 1
ATOM 1705 C C . LEU A 1 222 ? -14.911 -4.422 -4.775 1.00 98.25 222 LEU A C 1
ATOM 1707 O O . LEU A 1 222 ? -15.790 -4.829 -4.013 1.00 98.25 222 LEU A O 1
ATOM 1711 N N . GLY A 1 223 ? -13.681 -4.139 -4.337 1.00 98.38 223 GLY A N 1
ATOM 1712 C CA . GLY A 1 223 ? -13.209 -4.446 -2.989 1.00 98.38 223 GLY A CA 1
ATOM 1713 C C . GLY A 1 223 ? -13.107 -5.950 -2.730 1.00 98.38 223 GLY A C 1
ATOM 1714 O O . GLY A 1 223 ? -12.861 -6.735 -3.641 1.00 98.38 223 GLY A O 1
ATOM 1715 N N . TRP A 1 224 ? -13.297 -6.357 -1.476 1.00 98.50 224 TRP A N 1
ATOM 1716 C CA . TRP A 1 224 ? -13.316 -7.769 -1.087 1.00 98.50 224 TRP A CA 1
ATOM 1717 C C . TRP A 1 224 ? -14.403 -8.009 -0.012 1.00 98.50 224 TRP A C 1
ATOM 1719 O O . TRP A 1 224 ? -14.115 -8.138 1.182 1.00 98.50 224 TRP A O 1
ATOM 1729 N N . PRO A 1 225 ? -15.686 -8.066 -0.421 1.00 98.38 225 PRO A N 1
ATOM 1730 C CA . PRO A 1 225 ? -16.840 -8.076 0.485 1.00 98.38 225 PRO A CA 1
ATOM 1731 C C . PRO A 1 225 ? -16.809 -9.152 1.579 1.00 98.38 225 PRO A C 1
ATOM 1733 O O . PRO A 1 225 ? -17.300 -8.925 2.681 1.00 98.38 225 PRO A O 1
ATOM 1736 N N . GLU A 1 226 ? -16.209 -10.309 1.308 1.00 97.94 226 GLU A N 1
ATOM 1737 C CA . GLU A 1 226 ? -16.133 -11.454 2.219 1.00 97.94 226 GLU A CA 1
ATOM 1738 C C . GLU A 1 226 ? -15.371 -11.155 3.520 1.00 97.94 226 GLU A C 1
ATOM 1740 O O . GLU A 1 226 ? -15.608 -11.811 4.537 1.00 97.94 226 GLU A O 1
ATOM 1745 N N . TYR A 1 227 ? -14.469 -10.167 3.512 1.00 97.38 227 TYR A N 1
ATOM 1746 C CA . TYR A 1 227 ? -13.728 -9.739 4.704 1.00 97.38 227 TYR A CA 1
ATOM 1747 C C . TYR A 1 227 ? -14.096 -8.336 5.190 1.00 97.38 227 TYR A C 1
ATOM 1749 O O . TYR A 1 227 ? -13.644 -7.936 6.273 1.00 97.38 227 TYR A O 1
ATOM 1757 N N . ALA A 1 228 ? -14.961 -7.636 4.457 1.00 97.56 228 ALA A N 1
ATOM 1758 C CA . ALA A 1 228 ? -15.548 -6.378 4.879 1.00 97.56 228 ALA A CA 1
ATOM 1759 C C . ALA A 1 228 ? -16.315 -6.532 6.217 1.00 97.56 228 ALA A C 1
ATOM 1761 O O . ALA A 1 228 ? -16.724 -7.634 6.606 1.00 97.56 228 ALA A O 1
ATOM 1762 N N . PRO A 1 229 ? -16.520 -5.434 6.959 1.00 98.44 229 PRO A N 1
ATOM 1763 C CA . PRO A 1 229 ? -16.016 -4.091 6.681 1.00 98.44 229 PRO A CA 1
ATOM 1764 C C . PRO A 1 229 ? -14.553 -3.897 7.134 1.00 98.44 229 PRO A C 1
ATOM 1766 O O . PRO A 1 229 ? -14.049 -4.648 7.973 1.00 98.44 229 PRO A O 1
ATOM 1769 N N . TYR A 1 230 ? -13.885 -2.869 6.603 1.00 98.81 230 TYR A N 1
ATOM 1770 C CA . TYR A 1 230 ? -12.466 -2.553 6.833 1.00 98.81 230 TYR A CA 1
ATOM 1771 C C . TYR A 1 230 ? -12.262 -1.306 7.695 1.00 98.81 230 TYR A C 1
ATOM 1773 O O . TYR A 1 230 ? -12.955 -0.309 7.525 1.00 98.81 230 TYR A O 1
ATOM 1781 N N . ASP A 1 231 ? -11.288 -1.339 8.603 1.00 98.75 231 ASP A N 1
ATOM 1782 C CA . ASP A 1 231 ? -10.872 -0.172 9.395 1.00 98.75 231 ASP A CA 1
ATOM 1783 C C . ASP A 1 231 ? -10.086 0.832 8.544 1.00 98.75 231 ASP A C 1
ATOM 1785 O O . ASP A 1 231 ? -10.187 2.043 8.740 1.00 98.75 231 ASP A O 1
ATOM 1789 N N . ALA A 1 232 ? -9.322 0.313 7.582 1.00 98.88 232 ALA A N 1
ATOM 1790 C CA . ALA A 1 232 ? -8.518 1.088 6.653 1.00 98.88 232 ALA A CA 1
ATOM 1791 C C . ALA A 1 232 ? -8.610 0.509 5.238 1.00 98.88 232 ALA A C 1
ATOM 1793 O O . ALA A 1 232 ? -8.576 -0.709 5.059 1.00 98.88 232 ALA A O 1
ATOM 1794 N N . ILE A 1 233 ? -8.679 1.384 4.238 1.00 98.94 233 ILE A N 1
ATOM 1795 C CA . ILE A 1 233 ? -8.576 1.020 2.823 1.00 98.94 233 ILE A CA 1
ATOM 1796 C C . ILE A 1 233 ? -7.482 1.876 2.185 1.00 98.94 233 ILE A C 1
ATOM 1798 O O . ILE A 1 233 ? -7.501 3.100 2.280 1.00 98.94 233 ILE A O 1
ATOM 1802 N N . HIS A 1 234 ? -6.530 1.240 1.523 1.00 98.94 234 HIS A N 1
ATOM 1803 C CA . HIS A 1 234 ? -5.570 1.889 0.644 1.00 98.94 234 HIS A CA 1
ATOM 1804 C C . HIS A 1 234 ? -5.889 1.528 -0.806 1.00 98.94 234 HIS A C 1
ATOM 1806 O O . HIS A 1 234 ? -6.288 0.400 -1.093 1.00 98.94 234 HIS A O 1
ATOM 1812 N N . VAL A 1 235 ? -5.701 2.480 -1.718 1.00 98.81 235 VAL A N 1
ATOM 1813 C CA . VAL A 1 235 ? -5.796 2.250 -3.159 1.00 98.81 235 VAL A CA 1
ATOM 1814 C C . VAL A 1 235 ? -4.518 2.753 -3.823 1.00 98.81 235 VAL A C 1
ATOM 1816 O O . VAL A 1 235 ? -4.261 3.951 -3.875 1.00 98.81 235 VAL A O 1
ATOM 1819 N N . GLY A 1 236 ? -3.718 1.825 -4.342 1.00 97.69 236 GLY A N 1
ATOM 1820 C CA . GLY A 1 236 ? -2.418 2.052 -4.973 1.00 97.69 236 GLY A CA 1
ATOM 1821 C C . GLY A 1 236 ? -2.475 2.410 -6.458 1.00 97.69 236 GLY A C 1
ATOM 1822 O O . GLY A 1 236 ? -1.453 2.322 -7.135 1.00 97.69 236 GLY A O 1
ATOM 1823 N N . ALA A 1 237 ? -3.641 2.802 -6.973 1.00 96.12 237 ALA A N 1
ATOM 1824 C CA . ALA A 1 237 ? -3.856 3.197 -8.363 1.00 96.12 237 ALA A CA 1
ATOM 1825 C C . ALA A 1 237 ? -4.914 4.312 -8.455 1.00 96.12 237 ALA A C 1
ATOM 1827 O O . ALA A 1 237 ? -5.863 4.342 -7.671 1.00 96.12 237 ALA A O 1
ATOM 1828 N N . ALA A 1 238 ? -4.739 5.251 -9.387 1.00 95.69 238 ALA A N 1
ATOM 1829 C CA . ALA A 1 238 ? -5.611 6.412 -9.537 1.00 95.69 238 ALA A CA 1
ATOM 1830 C C . ALA A 1 238 ? -6.978 6.015 -10.087 1.00 95.69 238 ALA A C 1
ATOM 1832 O O . ALA A 1 238 ? -7.078 5.498 -11.198 1.00 95.69 238 ALA A O 1
ATOM 1833 N N . ALA A 1 239 ? -8.031 6.302 -9.327 1.00 94.81 239 ALA A N 1
ATOM 1834 C CA . ALA A 1 239 ? -9.398 6.150 -9.794 1.00 94.81 239 ALA A CA 1
ATOM 1835 C C . ALA A 1 239 ? -9.890 7.458 -10.428 1.00 94.81 239 ALA A C 1
ATOM 1837 O O . ALA A 1 239 ? -9.688 8.535 -9.873 1.00 94.81 239 ALA A O 1
ATOM 1838 N N . ASP A 1 240 ? -10.593 7.371 -11.557 1.00 89.69 240 ASP A N 1
ATOM 1839 C CA . ASP A 1 240 ? -11.254 8.542 -12.157 1.00 89.69 240 ASP A CA 1
ATOM 1840 C C . ASP A 1 240 ? -12.286 9.143 -11.184 1.00 89.69 240 ASP A C 1
ATOM 1842 O O . ASP A 1 240 ? -12.349 10.348 -10.943 1.00 89.69 240 ASP A O 1
ATOM 1846 N N . VAL A 1 241 ? -13.035 8.258 -10.522 1.00 92.62 241 VAL A N 1
ATOM 1847 C CA . VAL A 1 241 ? -13.992 8.584 -9.464 1.00 92.62 241 VAL A CA 1
ATOM 1848 C C . VAL A 1 241 ? -13.852 7.561 -8.345 1.00 92.62 241 VAL A C 1
ATOM 1850 O O . VAL A 1 241 ? -13.537 6.399 -8.600 1.00 92.62 241 VAL A O 1
ATOM 1853 N N . VAL A 1 242 ? -14.118 7.968 -7.104 1.00 97.56 242 VAL A N 1
ATOM 1854 C CA . VAL A 1 242 ? -14.045 7.072 -5.941 1.00 97.56 242 VAL A CA 1
ATOM 1855 C C . VAL A 1 242 ? -15.007 5.882 -6.117 1.00 97.56 242 VAL A C 1
ATOM 1857 O O . VAL A 1 242 ? -16.216 6.106 -6.236 1.00 97.56 242 VAL A O 1
ATOM 1860 N N . PRO A 1 243 ? -14.523 4.623 -6.098 1.00 97.62 243 PRO A N 1
ATOM 1861 C CA . PRO A 1 243 ? -15.389 3.461 -6.261 1.00 97.62 243 PRO A CA 1
ATOM 1862 C C . PRO A 1 243 ? -16.356 3.305 -5.083 1.00 97.62 243 PRO A C 1
ATOM 1864 O O . PRO A 1 243 ? -15.952 3.153 -3.927 1.00 97.62 243 PRO A O 1
ATOM 1867 N N . ARG A 1 244 ? -17.658 3.295 -5.381 1.00 97.62 244 ARG A N 1
ATOM 1868 C CA . ARG A 1 244 ? -18.715 3.129 -4.374 1.00 97.62 244 ARG A CA 1
ATOM 1869 C C . ARG A 1 244 ? -18.597 1.832 -3.551 1.00 97.62 244 ARG A C 1
ATOM 1871 O O . ARG A 1 244 ? -18.772 1.935 -2.337 1.00 97.62 244 ARG A O 1
ATOM 1878 N N . PRO A 1 245 ? -18.248 0.659 -4.126 1.00 98.56 245 PRO A N 1
ATOM 1879 C CA . PRO A 1 245 ? -18.066 -0.561 -3.334 1.00 98.56 245 PRO A CA 1
ATOM 1880 C C . PRO A 1 245 ? -17.026 -0.411 -2.216 1.00 98.56 245 PRO A C 1
ATOM 1882 O O . PRO A 1 245 ? -17.219 -0.943 -1.126 1.00 98.56 245 PRO A O 1
ATOM 1885 N N . LEU A 1 246 ? -15.956 0.359 -2.449 1.00 98.69 246 LEU A N 1
ATOM 1886 C CA . LEU A 1 246 ? -14.924 0.607 -1.438 1.00 98.69 246 LEU A CA 1
ATOM 1887 C C . LEU A 1 246 ? -15.439 1.499 -0.302 1.00 98.69 246 LEU A C 1
ATOM 1889 O O . LEU A 1 246 ? -15.175 1.211 0.863 1.00 98.69 246 LEU A O 1
ATOM 1893 N N . LEU A 1 247 ? -16.230 2.533 -0.616 1.00 98.25 247 LEU A N 1
ATOM 1894 C CA . LEU A 1 247 ? -16.890 3.359 0.406 1.00 98.25 247 LEU A CA 1
ATOM 1895 C C . LEU A 1 247 ? -17.833 2.524 1.279 1.00 98.25 247 LEU A C 1
ATOM 1897 O O . LEU A 1 247 ? -17.807 2.632 2.503 1.00 98.25 247 LEU A O 1
ATOM 1901 N N . GLU A 1 248 ? -18.639 1.662 0.659 1.00 98.19 248 GLU A N 1
ATOM 1902 C CA . GLU A 1 248 ? -19.614 0.824 1.363 1.00 98.19 248 GLU A CA 1
ATOM 1903 C C . GLU A 1 248 ? -18.946 -0.207 2.286 1.00 98.19 248 GLU A C 1
ATOM 1905 O O . GLU A 1 248 ? -19.479 -0.499 3.361 1.00 98.19 248 GLU A O 1
ATOM 1910 N N . GLN A 1 249 ? -17.760 -0.698 1.910 1.00 98.75 249 GLN A N 1
ATOM 1911 C CA . GLN A 1 249 ? -16.960 -1.641 2.696 1.00 98.75 249 GLN A CA 1
ATOM 1912 C C . GLN A 1 249 ? -16.106 -0.975 3.790 1.00 98.75 249 GLN A C 1
ATOM 1914 O O . GLN A 1 249 ? -15.535 -1.681 4.624 1.00 98.75 249 GLN A O 1
ATOM 1919 N N . LEU A 1 250 ? -16.022 0.357 3.845 1.00 98.69 250 LEU A N 1
ATOM 1920 C CA . LEU A 1 250 ? -15.302 1.076 4.898 1.00 98.69 250 LEU A CA 1
ATOM 1921 C C . LEU A 1 250 ? -16.117 1.088 6.201 1.00 98.69 250 LEU A C 1
ATOM 1923 O O . LEU A 1 250 ? -17.293 1.438 6.190 1.00 98.69 250 LEU A O 1
ATOM 1927 N N . LYS A 1 251 ? -15.530 0.733 7.347 1.00 98.44 251 LYS A N 1
ATOM 1928 C CA . LYS A 1 251 ? -16.212 0.802 8.653 1.00 98.44 251 LYS A CA 1
ATOM 1929 C C . LYS A 1 251 ? -16.570 2.247 9.026 1.00 98.44 251 LYS A C 1
ATOM 1931 O O . LYS A 1 251 ? -15.826 3.158 8.663 1.00 98.44 251 LYS A O 1
ATOM 1936 N N . PRO A 1 252 ? -17.643 2.475 9.806 1.00 98.31 252 PRO A N 1
ATOM 1937 C CA . PRO A 1 252 ? -17.800 3.722 10.557 1.00 98.31 252 PRO A CA 1
ATOM 1938 C C . PRO A 1 252 ? -16.537 4.014 11.379 1.00 98.31 252 PRO A C 1
ATOM 1940 O O . PRO A 1 252 ? -15.987 3.104 12.002 1.00 98.31 252 PRO A O 1
ATOM 1943 N N . GLY A 1 253 ? -16.037 5.249 11.334 1.00 97.94 253 GLY A N 1
ATOM 1944 C CA . GLY A 1 253 ? -14.764 5.624 11.958 1.00 97.94 253 GLY A CA 1
ATOM 1945 C C . GLY A 1 253 ? -13.521 5.021 11.284 1.00 97.94 253 GLY A C 1
ATOM 1946 O O . GLY A 1 253 ? -12.444 4.996 11.892 1.00 97.94 253 GLY A O 1
ATOM 1947 N N . GLY A 1 254 ? -13.666 4.481 10.070 1.00 98.50 254 GLY A N 1
ATOM 1948 C CA . GLY A 1 254 ? -12.581 4.004 9.215 1.00 98.50 254 GLY A CA 1
ATOM 1949 C C . GLY A 1 254 ? -12.124 5.062 8.211 1.00 98.50 254 GLY A C 1
ATOM 1950 O O . GLY A 1 254 ? -12.845 6.024 7.933 1.00 98.50 254 GLY A O 1
ATOM 1951 N N . ARG A 1 255 ? -10.932 4.861 7.639 1.00 98.81 255 ARG A N 1
ATOM 1952 C CA . ARG A 1 255 ? -10.350 5.749 6.620 1.00 98.81 255 ARG A CA 1
ATOM 1953 C C . ARG A 1 255 ? -9.996 5.027 5.327 1.00 98.81 255 ARG A C 1
ATOM 1955 O O . ARG A 1 255 ? -9.386 3.962 5.351 1.00 98.81 255 ARG A O 1
ATOM 1962 N N . MET A 1 256 ? -10.280 5.668 4.201 1.00 98.88 256 MET A N 1
ATOM 1963 C CA . MET A 1 256 ? -9.729 5.319 2.897 1.00 98.88 256 MET A CA 1
ATOM 1964 C C . MET A 1 256 ? -8.702 6.358 2.439 1.00 98.88 256 MET A C 1
ATOM 1966 O O . MET A 1 256 ? -8.933 7.558 2.576 1.00 98.88 256 MET A O 1
ATOM 1970 N N . VAL A 1 257 ? -7.589 5.906 1.866 1.00 98.81 257 VAL A N 1
ATOM 1971 C CA . VAL A 1 257 ? -6.599 6.740 1.170 1.00 98.81 257 VAL A CA 1
ATOM 1972 C C . VAL A 1 257 ? -6.553 6.296 -0.286 1.00 98.81 257 VAL A C 1
ATOM 1974 O O . VAL A 1 257 ? -6.282 5.130 -0.567 1.00 98.81 257 VAL A O 1
ATOM 1977 N N . ILE A 1 258 ? -6.856 7.215 -1.202 1.00 98.69 258 ILE A N 1
ATOM 1978 C CA . ILE A 1 258 ? -7.020 6.918 -2.629 1.00 98.69 258 ILE A CA 1
ATOM 1979 C C . ILE A 1 258 ? -6.541 8.100 -3.484 1.00 98.69 258 ILE A C 1
ATOM 1981 O O . ILE A 1 258 ? -6.857 9.250 -3.169 1.00 98.69 258 ILE A O 1
ATOM 1985 N N . PRO A 1 259 ? -5.775 7.865 -4.561 1.00 97.94 259 PRO A N 1
ATOM 1986 C CA . PRO A 1 259 ? -5.537 8.863 -5.588 1.00 97.94 259 PRO A CA 1
ATOM 1987 C C . PRO A 1 259 ? -6.751 8.965 -6.518 1.00 97.94 259 PRO A C 1
ATOM 1989 O O . PRO A 1 259 ? -7.242 7.959 -7.028 1.00 97.94 259 PRO A O 1
ATOM 1992 N N . VAL A 1 260 ? -7.231 10.187 -6.743 1.00 97.44 260 VAL A N 1
ATOM 1993 C CA . VAL A 1 260 ? -8.381 10.478 -7.605 1.00 97.44 260 VAL A CA 1
ATOM 1994 C C . VAL A 1 260 ? -8.005 11.501 -8.665 1.00 97.44 260 VAL A C 1
ATOM 1996 O O . VAL A 1 260 ? -7.383 12.524 -8.365 1.00 97.44 260 VAL A O 1
ATOM 1999 N N . GLY A 1 261 ? -8.395 11.223 -9.901 1.00 93.25 261 GLY A N 1
ATOM 2000 C CA . GLY A 1 261 ? -8.195 12.095 -11.050 1.00 93.25 261 GLY A CA 1
ATOM 2001 C C . GLY A 1 261 ? -8.057 11.299 -12.345 1.00 93.25 261 GLY A C 1
ATOM 2002 O O . GLY A 1 261 ? -7.798 10.092 -12.302 1.00 93.25 261 GLY A O 1
ATOM 2003 N N . PRO A 1 262 ? -8.210 11.964 -13.500 1.00 87.81 262 PRO A N 1
ATOM 2004 C CA . PRO A 1 262 ? -8.153 11.297 -14.788 1.00 87.81 262 PRO A CA 1
ATOM 2005 C C . PRO A 1 262 ? -6.767 10.702 -15.056 1.00 87.81 262 PRO A C 1
ATOM 2007 O O . PRO A 1 262 ? -5.726 11.199 -14.608 1.00 87.81 262 PRO A O 1
ATOM 2010 N N . GLU A 1 263 ? -6.754 9.636 -15.848 1.00 82.69 263 GLU A N 1
ATOM 2011 C CA . GLU A 1 263 ? -5.533 9.021 -16.351 1.00 82.69 263 GLU A CA 1
ATOM 2012 C C . GLU A 1 263 ? -4.683 10.049 -17.128 1.00 82.69 263 GLU A C 1
ATOM 2014 O O . GLU A 1 263 ? -5.179 10.742 -18.014 1.00 82.69 263 GLU A O 1
ATOM 2019 N N . GLY A 1 264 ? -3.397 10.177 -16.782 1.00 77.12 264 GLY A N 1
ATOM 2020 C CA . GLY A 1 264 ? -2.469 11.109 -17.438 1.00 77.12 264 GLY A CA 1
ATOM 2021 C C . GLY A 1 264 ? -2.695 12.596 -17.135 1.00 77.12 264 GLY A C 1
ATOM 2022 O O . GLY A 1 264 ? -1.914 13.424 -17.606 1.00 77.12 264 GLY A O 1
ATOM 2023 N N . GLY A 1 265 ? -3.723 12.937 -16.355 1.00 85.00 265 GLY A N 1
ATOM 2024 C CA . GLY A 1 265 ? -4.026 14.302 -15.931 1.00 85.00 265 GLY A CA 1
ATOM 2025 C C . GLY A 1 265 ? -3.601 14.604 -14.494 1.00 85.00 265 GLY A C 1
ATOM 2026 O O . GLY A 1 265 ? -2.781 13.903 -13.896 1.00 85.00 265 GLY A O 1
ATOM 2027 N N . ASP A 1 266 ? -4.175 15.672 -13.940 1.00 91.12 266 ASP A N 1
ATOM 2028 C CA . ASP A 1 266 ? -3.949 16.069 -12.553 1.00 91.12 266 ASP A CA 1
ATOM 2029 C C . ASP A 1 266 ? -4.658 15.101 -11.602 1.00 91.12 266 ASP A C 1
ATOM 2031 O O . ASP A 1 266 ? -5.886 14.997 -11.589 1.00 91.12 266 ASP A O 1
ATOM 2035 N N . GLN A 1 267 ? -3.874 14.412 -10.777 1.00 94.56 267 GLN A N 1
ATOM 2036 C CA . GLN A 1 267 ? -4.372 13.493 -9.759 1.00 94.56 267 GLN A CA 1
ATOM 2037 C C . GLN A 1 267 ? -4.067 14.042 -8.368 1.00 94.56 267 GLN A C 1
ATOM 2039 O O . GLN A 1 267 ? -3.014 14.639 -8.118 1.00 94.56 267 GLN A O 1
ATOM 2044 N N . LYS A 1 268 ? -4.981 13.800 -7.432 1.00 97.25 268 LYS A N 1
ATOM 2045 C CA . LYS A 1 268 ? -4.830 14.171 -6.026 1.00 97.25 268 LYS A CA 1
ATOM 2046 C C . LYS A 1 268 ? -4.944 12.945 -5.147 1.00 97.25 268 LYS A C 1
ATOM 2048 O O . LYS A 1 268 ? -5.884 12.172 -5.281 1.00 97.25 268 LYS A O 1
ATOM 2053 N N . LEU A 1 269 ? -4.028 12.810 -4.200 1.00 98.31 269 LEU A N 1
ATOM 2054 C CA . LEU A 1 269 ? -4.210 11.893 -3.090 1.00 98.31 269 LEU A CA 1
ATOM 2055 C C . LEU A 1 269 ? -5.205 12.523 -2.121 1.00 98.31 269 LEU A C 1
ATOM 2057 O O . LEU A 1 269 ? -5.011 13.661 -1.680 1.00 98.31 269 LEU A O 1
ATOM 2061 N N . ILE A 1 270 ? -6.258 11.786 -1.794 1.00 98.50 270 ILE A N 1
ATOM 2062 C CA . ILE A 1 270 ? -7.281 12.214 -0.846 1.00 98.50 270 ILE A CA 1
ATOM 2063 C C . ILE A 1 270 ? -7.403 11.194 0.286 1.00 98.50 270 ILE A C 1
ATOM 2065 O O . ILE A 1 270 ? -7.150 10.001 0.101 1.00 98.50 270 ILE A O 1
ATOM 2069 N N . ALA A 1 271 ? -7.800 11.675 1.459 1.00 98.75 271 ALA A N 1
ATOM 2070 C CA . ALA A 1 271 ? -8.248 10.843 2.566 1.00 98.75 271 ALA A CA 1
ATOM 2071 C C . ALA A 1 271 ? -9.762 11.002 2.723 1.00 98.75 271 ALA A C 1
ATOM 2073 O O . ALA A 1 271 ? -10.272 12.122 2.690 1.00 98.75 271 ALA A O 1
ATOM 2074 N N . ILE A 1 272 ? -10.470 9.890 2.885 1.00 98.75 272 ILE A N 1
ATOM 2075 C CA . ILE A 1 272 ? -11.912 9.857 3.113 1.00 98.75 272 ILE A CA 1
ATOM 2076 C C . ILE A 1 272 ? -12.161 9.143 4.434 1.00 98.75 272 ILE A C 1
ATOM 2078 O O . ILE A 1 272 ? -11.854 7.962 4.570 1.00 98.75 272 ILE A O 1
ATOM 2082 N N . ASP A 1 273 ? -12.730 9.858 5.393 1.00 98.69 273 ASP A N 1
ATOM 2083 C CA . ASP A 1 273 ? -13.158 9.315 6.676 1.00 98.69 273 ASP A CA 1
ATOM 2084 C C . ASP A 1 273 ? -14.659 9.028 6.633 1.00 98.69 273 ASP A C 1
ATOM 2086 O O . ASP A 1 273 ? -15.450 9.897 6.255 1.00 98.69 273 ASP A O 1
ATOM 2090 N N . ARG A 1 274 ? -15.070 7.818 7.021 1.00 98.50 274 ARG A N 1
ATOM 2091 C CA . ARG A 1 274 ? -16.489 7.513 7.239 1.00 98.50 274 ARG A CA 1
ATOM 2092 C C . ARG A 1 274 ? -16.860 7.936 8.651 1.00 98.50 274 ARG A C 1
ATOM 2094 O O . ARG A 1 274 ? -16.215 7.503 9.606 1.00 98.50 274 ARG A O 1
ATOM 2101 N N . ASP A 1 275 ? -17.884 8.769 8.784 1.00 97.94 275 ASP A N 1
ATOM 2102 C CA . ASP A 1 275 ? -18.295 9.279 10.090 1.00 97.94 275 ASP A CA 1
ATOM 2103 C C . ASP A 1 275 ? -18.759 8.127 11.003 1.00 97.94 275 ASP A C 1
ATOM 2105 O O . ASP A 1 275 ? -19.417 7.179 10.562 1.00 97.94 275 ASP A O 1
ATOM 2109 N N . GLU A 1 276 ? -18.339 8.165 12.267 1.00 96.00 276 GLU A N 1
ATOM 2110 C CA . GLU A 1 276 ? -18.637 7.114 13.244 1.00 96.00 276 GLU A CA 1
ATOM 2111 C C . GLU A 1 276 ? -20.058 7.238 13.813 1.00 96.00 276 GLU A C 1
ATOM 2113 O O . GLU A 1 276 ? -20.720 6.226 14.040 1.00 96.00 276 GLU A O 1
ATOM 2118 N N . ALA A 1 277 ? -20.546 8.467 14.007 1.00 96.81 277 ALA A N 1
ATOM 2119 C CA . ALA A 1 277 ? -21.860 8.743 14.583 1.00 96.81 277 ALA A CA 1
ATOM 2120 C C . ALA A 1 277 ? -22.983 8.671 13.536 1.00 96.81 277 ALA A C 1
ATOM 2122 O O . ALA A 1 277 ? -24.103 8.267 13.849 1.00 96.81 277 ALA A O 1
ATOM 2123 N N . ASP A 1 278 ? -22.685 9.039 12.291 1.00 96.88 278 ASP A N 1
ATOM 2124 C CA . ASP A 1 278 ? -23.589 8.974 11.147 1.00 96.88 278 ASP A CA 1
ATOM 2125 C C . ASP A 1 278 ? -22.912 8.266 9.956 1.00 96.88 278 ASP A C 1
ATOM 2127 O O . ASP A 1 278 ? -22.404 8.921 9.042 1.00 96.88 278 ASP A O 1
ATOM 2131 N N . PRO A 1 279 ? -22.957 6.918 9.904 1.00 93.25 279 PRO A N 1
ATOM 2132 C CA . PRO A 1 279 ? -22.316 6.114 8.860 1.00 93.25 279 PRO A CA 1
ATOM 2133 C C . PRO A 1 279 ? -22.778 6.371 7.419 1.00 93.25 279 PRO A C 1
ATOM 2135 O O . PRO A 1 279 ? -22.264 5.721 6.501 1.00 93.25 279 PRO A O 1
ATOM 2138 N N . SER A 1 280 ? -23.774 7.238 7.203 1.00 95.44 280 SER A N 1
ATOM 2139 C CA . SER A 1 280 ? -24.189 7.693 5.872 1.00 95.44 280 SER A CA 1
ATOM 2140 C C . SER A 1 280 ? -23.298 8.814 5.319 1.00 95.44 280 SER A C 1
ATOM 2142 O O . SER A 1 280 ? -23.319 9.072 4.114 1.00 95.44 280 SER A O 1
ATOM 2144 N N . LYS A 1 281 ? -22.501 9.464 6.177 1.00 97.56 281 LYS A N 1
ATOM 2145 C CA . LYS A 1 281 ? -21.644 10.599 5.828 1.00 97.56 281 LYS A CA 1
ATOM 2146 C C . LYS A 1 281 ? -20.185 10.190 5.654 1.00 97.56 281 LYS A C 1
ATOM 2148 O O . LYS A 1 281 ? -19.638 9.385 6.407 1.00 97.56 281 LYS A O 1
ATOM 2153 N N . TYR A 1 282 ? -19.549 10.831 4.678 1.00 98.19 282 TYR A N 1
ATOM 2154 C CA . TYR A 1 282 ? -18.127 10.703 4.384 1.00 98.19 282 TYR A CA 1
ATOM 2155 C C . TYR A 1 282 ? -17.502 12.095 4.340 1.00 98.19 282 TYR A C 1
ATOM 2157 O O . TYR A 1 282 ? -18.046 13.004 3.709 1.00 98.19 282 TYR A O 1
ATOM 2165 N N . VAL A 1 283 ? -16.361 12.259 5.002 1.00 98.06 283 VAL A N 1
ATOM 2166 C CA . VAL A 1 283 ? -15.598 13.508 5.030 1.00 98.06 283 VAL A CA 1
ATOM 2167 C C . VAL A 1 283 ? -14.340 13.318 4.200 1.00 98.06 283 VAL A C 1
ATOM 2169 O O . VAL A 1 283 ? -13.499 12.483 4.519 1.00 98.06 283 VAL A O 1
ATOM 2172 N N . GLN A 1 284 ? -14.209 14.099 3.130 1.00 97.94 284 GLN A N 1
ATOM 2173 C CA . GLN A 1 284 ? -13.047 14.070 2.248 1.00 97.94 284 GLN A CA 1
ATOM 2174 C C . GLN A 1 284 ? -12.069 15.198 2.588 1.00 97.94 284 GLN A C 1
ATOM 2176 O O . GLN A 1 284 ? -12.470 16.341 2.811 1.00 97.94 284 GLN A O 1
ATOM 2181 N N . LYS A 1 285 ? -10.773 14.885 2.547 1.00 98.25 285 LYS A N 1
ATOM 2182 C CA . LYS A 1 285 ? -9.674 15.842 2.660 1.00 98.25 285 LYS A CA 1
ATOM 2183 C C . LYS A 1 285 ? -8.663 15.645 1.533 1.00 98.25 285 LYS A C 1
ATOM 2185 O O . LYS A 1 285 ? -8.114 14.556 1.372 1.00 98.25 285 LYS A O 1
ATOM 2190 N N . ASP A 1 286 ? -8.362 16.725 0.819 1.00 97.75 286 ASP A N 1
ATOM 2191 C CA . ASP A 1 286 ? -7.257 16.770 -0.141 1.00 97.75 286 ASP A CA 1
ATOM 2192 C C . ASP A 1 286 ? -5.916 16.745 0.611 1.00 97.75 286 ASP A C 1
ATOM 2194 O O . ASP A 1 286 ? -5.691 17.549 1.520 1.00 97.75 286 ASP A O 1
ATOM 2198 N N . ILE A 1 287 ? -5.029 15.816 0.242 1.00 97.75 287 ILE A N 1
ATOM 2199 C CA . ILE A 1 287 ? -3.704 15.673 0.861 1.00 97.75 287 ILE A CA 1
ATOM 2200 C C . ILE A 1 287 ? -2.647 16.391 0.026 1.00 97.75 287 ILE A C 1
ATOM 2202 O O . ILE A 1 287 ? -2.013 17.328 0.504 1.00 97.75 287 ILE A O 1
ATOM 2206 N N . THR A 1 288 ? -2.438 15.945 -1.215 1.00 96.62 288 THR A N 1
ATOM 2207 C CA . THR A 1 288 ? -1.424 16.504 -2.121 1.00 96.62 288 THR A CA 1
ATOM 2208 C C . THR A 1 288 ? -1.663 16.055 -3.564 1.00 96.62 288 THR A C 1
ATOM 2210 O O . THR A 1 288 ? -2.370 15.077 -3.806 1.00 96.62 288 THR A O 1
ATOM 2213 N N . GLY A 1 289 ? -1.051 16.744 -4.528 1.00 95.69 289 GLY A N 1
ATOM 2214 C CA . GLY A 1 289 ? -0.966 16.267 -5.910 1.00 95.69 289 GLY A CA 1
ATOM 2215 C C . GLY A 1 289 ? -0.035 15.057 -6.024 1.00 95.69 289 GLY A C 1
ATOM 2216 O O . GLY A 1 289 ? 0.997 15.006 -5.348 1.00 95.69 289 GLY A O 1
ATOM 2217 N N . VAL A 1 290 ? -0.399 14.087 -6.862 1.00 94.38 290 VAL A N 1
ATOM 2218 C CA . VAL A 1 290 ? 0.340 12.829 -7.063 1.00 94.38 290 VAL A CA 1
ATOM 2219 C C . VAL A 1 290 ? 0.294 12.386 -8.525 1.00 94.38 290 VAL A C 1
ATOM 2221 O O . VAL A 1 290 ? -0.396 12.983 -9.346 1.00 94.38 290 VAL A O 1
ATOM 2224 N N . ARG A 1 291 ? 1.046 11.332 -8.850 1.00 91.12 291 ARG A N 1
ATOM 2225 C CA . ARG A 1 291 ? 0.945 10.616 -10.121 1.00 91.12 291 ARG A CA 1
ATOM 2226 C C . ARG A 1 291 ? 1.016 9.117 -9.848 1.00 91.12 291 ARG A C 1
ATOM 2228 O O . ARG A 1 291 ? 2.013 8.641 -9.314 1.00 91.12 291 ARG A O 1
ATOM 2235 N N . TYR A 1 292 ? -0.043 8.413 -10.208 1.00 92.44 292 TYR A N 1
ATOM 2236 C CA . TYR A 1 292 ? -0.236 6.980 -10.043 1.00 92.44 292 TYR A CA 1
ATOM 2237 C C . TYR A 1 292 ? -0.613 6.344 -11.381 1.00 92.44 292 TYR A C 1
ATOM 2239 O O . TYR A 1 292 ? -1.170 7.002 -12.266 1.00 92.44 292 TYR A O 1
ATOM 2247 N N . VAL A 1 293 ? -0.337 5.045 -11.497 1.00 91.44 293 VAL A N 1
ATOM 2248 C CA . VAL A 1 293 ? -0.910 4.202 -12.555 1.00 91.44 293 VAL A CA 1
ATOM 2249 C C . VAL A 1 293 ? -2.441 4.171 -12.431 1.00 91.44 293 VAL A C 1
ATOM 2251 O O . VAL A 1 293 ? -2.949 4.329 -11.317 1.00 91.44 293 VAL A O 1
ATOM 2254 N N . PRO A 1 294 ? -3.195 4.015 -13.532 1.00 92.25 294 PRO A N 1
ATOM 2255 C CA . PRO A 1 294 ? -4.655 4.032 -13.489 1.00 92.25 294 PRO A CA 1
ATOM 2256 C C . PRO A 1 294 ? -5.238 2.776 -12.830 1.00 92.25 294 PRO A C 1
ATOM 2258 O O . PRO A 1 294 ? -4.787 1.662 -13.081 1.00 92.25 294 PRO A O 1
ATOM 2261 N N . LEU A 1 295 ? -6.299 2.949 -12.041 1.00 93.69 295 LEU A N 1
ATOM 2262 C CA . LEU A 1 295 ? -7.155 1.862 -11.573 1.00 93.69 295 LEU A CA 1
ATOM 2263 C C . LEU A 1 295 ? -8.109 1.472 -12.712 1.00 93.69 295 LEU A C 1
ATOM 2265 O O . LEU A 1 295 ? -9.047 2.209 -13.023 1.00 93.69 295 LEU A O 1
ATOM 2269 N N . CYS A 1 296 ? -7.848 0.336 -13.358 1.00 91.00 296 CYS A N 1
ATOM 2270 C CA . CYS A 1 296 ? -8.462 -0.015 -14.638 1.00 91.00 296 CYS A CA 1
ATOM 2271 C C . CYS A 1 296 ? -8.715 -1.527 -14.822 1.00 91.00 296 CYS A C 1
ATOM 2273 O O . CYS A 1 296 ? -8.454 -2.337 -13.934 1.00 91.00 296 CYS A O 1
ATOM 2275 N N . ASP A 1 297 ? -9.266 -1.903 -15.976 1.00 90.38 297 ASP A N 1
ATOM 2276 C CA . ASP A 1 297 ? -9.546 -3.266 -16.404 1.00 90.38 297 ASP A CA 1
ATOM 2277 C C . ASP A 1 297 ? -8.218 -3.934 -16.728 1.00 90.38 297 ASP A C 1
ATOM 2279 O O . ASP A 1 297 ? -7.336 -3.355 -17.371 1.00 90.38 297 ASP A O 1
ATOM 2283 N N . LEU A 1 298 ? -8.130 -5.211 -16.369 1.00 90.31 298 LEU A N 1
ATOM 2284 C CA . LEU A 1 298 ? -6.968 -6.042 -16.651 1.00 90.31 298 LEU A CA 1
ATOM 2285 C C . LEU A 1 298 ? -6.576 -5.995 -18.134 1.00 90.31 298 LEU A C 1
ATOM 2287 O O . LEU A 1 298 ? -5.417 -5.763 -18.448 1.00 90.31 298 LEU A O 1
ATOM 2291 N N . ALA A 1 299 ? -7.541 -6.141 -19.048 1.00 87.06 299 ALA A N 1
ATOM 2292 C CA . ALA A 1 299 ? -7.283 -6.163 -20.490 1.00 87.06 299 ALA A CA 1
ATOM 2293 C C . ALA A 1 299 ? -6.731 -4.834 -21.042 1.00 87.06 299 ALA A C 1
ATOM 2295 O O . ALA A 1 299 ? -6.067 -4.828 -22.081 1.00 87.06 299 ALA A O 1
ATOM 2296 N N . TYR A 1 300 ? -7.000 -3.714 -20.360 1.00 85.31 300 TYR A N 1
ATOM 2297 C CA . TYR A 1 300 ? -6.430 -2.417 -20.714 1.00 85.31 300 TYR A CA 1
ATOM 2298 C C . TYR A 1 300 ? -4.981 -2.290 -20.254 1.00 85.31 300 T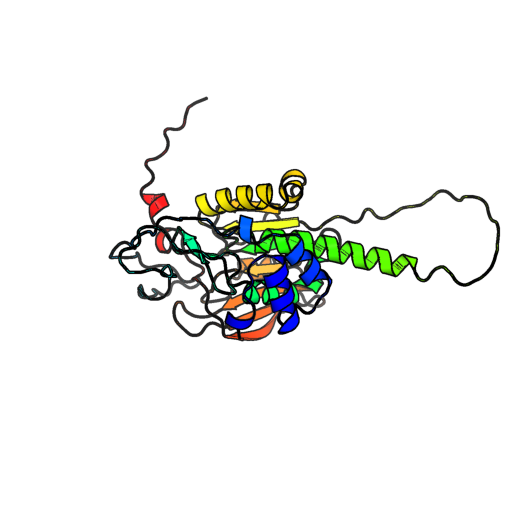YR A C 1
ATOM 2300 O O . TYR A 1 300 ? -4.133 -1.820 -21.016 1.00 85.31 300 TYR A O 1
ATOM 2308 N N . GLN A 1 301 ? -4.706 -2.716 -19.019 1.00 87.12 301 GLN A N 1
ATOM 2309 C CA . GLN A 1 301 ? -3.374 -2.634 -18.438 1.00 87.12 301 GLN A CA 1
ATOM 2310 C C . GLN A 1 301 ? -2.432 -3.672 -19.042 1.00 87.12 301 GLN A C 1
ATOM 2312 O O . GLN A 1 301 ? -1.352 -3.315 -19.495 1.00 87.12 301 GLN A O 1
ATOM 2317 N N . TRP A 1 302 ? -2.828 -4.945 -19.074 1.00 86.69 302 TRP A N 1
ATOM 2318 C CA . TRP A 1 302 ? -1.966 -6.050 -19.473 1.00 86.69 302 TRP A CA 1
ATOM 2319 C C . TRP A 1 302 ? -2.723 -7.144 -20.237 1.00 86.69 302 TRP A C 1
ATOM 2321 O O . TRP A 1 302 ? -3.580 -7.844 -19.702 1.00 86.69 302 TRP A O 1
ATOM 2331 N N . GLN A 1 303 ? -2.351 -7.338 -21.505 1.00 78.25 303 GLN A N 1
ATOM 2332 C CA . GLN A 1 303 ? -2.965 -8.333 -22.393 1.00 78.25 303 GLN A CA 1
ATOM 2333 C C . GLN A 1 303 ? -2.296 -9.713 -22.332 1.00 78.25 303 GLN A C 1
ATOM 2335 O O . GLN A 1 303 ? -2.775 -10.642 -22.976 1.00 78.25 303 GLN A O 1
ATOM 2340 N N . GLY A 1 304 ? -1.209 -9.890 -21.571 1.00 70.50 304 GLY A N 1
ATOM 2341 C CA . GLY A 1 304 ? -0.528 -11.188 -21.488 1.00 70.50 304 GLY A CA 1
ATOM 2342 C C . GLY A 1 304 ? -1.422 -12.310 -20.945 1.00 70.50 304 GLY A C 1
ATOM 2343 O O . GLY A 1 304 ? -1.275 -13.452 -21.365 1.00 70.50 304 GLY A O 1
ATOM 2344 N N . ALA A 1 305 ? -2.424 -11.979 -20.124 1.00 59.12 305 ALA A N 1
ATOM 2345 C CA . ALA A 1 305 ? -3.447 -12.921 -19.664 1.00 59.12 305 ALA A CA 1
ATOM 2346 C C . ALA A 1 305 ? -4.390 -13.424 -20.779 1.00 59.12 305 ALA A C 1
ATOM 2348 O O . ALA A 1 305 ? -4.974 -14.491 -20.635 1.00 59.12 305 ALA A O 1
ATOM 2349 N N . LEU A 1 306 ? -4.550 -12.674 -21.877 1.00 54.81 306 LEU A N 1
ATOM 2350 C CA . LEU A 1 306 ? -5.387 -13.057 -23.026 1.00 54.81 306 LEU A CA 1
ATOM 2351 C C . LEU A 1 306 ? -4.643 -13.963 -24.018 1.00 54.81 306 LEU A C 1
ATOM 2353 O O . LEU A 1 306 ? -5.280 -14.647 -24.812 1.00 54.81 306 LEU A O 1
ATOM 2357 N N . ASN A 1 307 ? -3.308 -13.952 -23.967 1.00 51.25 307 ASN A N 1
ATOM 2358 C CA . ASN A 1 307 ? -2.426 -14.715 -24.854 1.00 51.25 307 ASN A CA 1
ATOM 2359 C C . ASN A 1 307 ? -1.849 -15.973 -24.185 1.00 51.25 307 ASN A C 1
ATOM 2361 O O . ASN A 1 307 ? -1.067 -16.689 -24.809 1.00 51.25 307 ASN A O 1
ATOM 2365 N N . ALA A 1 308 ? -2.178 -16.220 -22.915 1.00 48.19 308 ALA A N 1
ATOM 2366 C CA . ALA A 1 308 ? -1.873 -17.485 -22.271 1.00 48.19 308 ALA A CA 1
ATOM 2367 C C . ALA A 1 308 ? -2.790 -18.550 -22.885 1.00 48.19 308 ALA A C 1
ATOM 2369 O O . ALA A 1 308 ? -4.008 -18.494 -22.712 1.00 48.19 308 ALA A O 1
ATOM 2370 N N . GLU A 1 309 ? -2.207 -19.488 -23.637 1.00 41.88 309 GLU A N 1
ATOM 2371 C CA . GLU A 1 309 ? -2.895 -20.725 -24.017 1.00 41.88 309 GLU A CA 1
ATOM 2372 C C . GLU A 1 309 ? -3.510 -21.329 -22.745 1.00 41.88 309 GLU A C 1
ATOM 2374 O O . GLU A 1 309 ? -2.833 -21.337 -21.710 1.00 41.88 309 GLU A O 1
ATOM 2379 N N . PRO A 1 310 ? -4.777 -21.781 -22.767 1.00 43.41 310 PRO A N 1
ATOM 2380 C CA . PRO A 1 310 ? -5.367 -22.410 -21.598 1.00 43.41 310 PRO A CA 1
ATOM 2381 C C . PRO A 1 310 ? -4.465 -23.572 -21.186 1.00 43.41 310 PRO A C 1
ATOM 2383 O O . PRO A 1 310 ? -4.245 -24.491 -21.976 1.00 43.41 310 PRO A O 1
ATOM 2386 N N . GLU A 1 311 ? -3.911 -23.508 -19.972 1.00 44.94 311 GLU A N 1
ATOM 2387 C CA . GLU A 1 311 ? -3.255 -24.663 -19.371 1.00 44.94 311 GLU A CA 1
ATOM 2388 C C . GLU A 1 311 ? -4.265 -25.809 -19.435 1.00 44.94 311 GLU A C 1
ATOM 2390 O O . GLU A 1 311 ? -5.393 -25.672 -18.952 1.00 44.94 311 GLU A O 1
ATOM 2395 N N . GLU A 1 312 ? -3.902 -26.896 -20.124 1.00 37.88 312 GLU A N 1
ATOM 2396 C CA . GLU A 1 312 ? -4.702 -28.113 -20.121 1.00 37.88 312 GLU A CA 1
ATOM 2397 C C . GLU A 1 312 ? -4.963 -28.457 -18.655 1.00 37.88 312 GLU A C 1
ATOM 2399 O O . GLU A 1 312 ? -4.023 -28.725 -17.910 1.00 37.88 312 GLU A O 1
ATOM 2404 N N . GLU A 1 313 ? -6.232 -28.394 -18.237 1.00 39.44 313 GLU A N 1
ATOM 2405 C CA . GLU A 1 313 ? -6.683 -28.917 -16.952 1.00 39.44 313 GLU A CA 1
ATOM 2406 C C . GLU A 1 313 ? -6.124 -30.334 -16.820 1.00 39.44 313 GLU A C 1
ATOM 2408 O O . GLU A 1 313 ? -6.626 -31.281 -17.439 1.00 39.44 313 GLU A O 1
ATOM 2413 N N . GLU A 1 314 ? -5.058 -30.478 -16.033 1.00 40.22 314 GLU A N 1
ATOM 2414 C CA . GLU A 1 314 ? -4.526 -31.769 -15.642 1.00 40.22 314 GLU A CA 1
ATOM 2415 C C . GLU A 1 314 ? -5.602 -32.411 -14.766 1.00 40.22 314 GLU A C 1
ATOM 2417 O O . GLU A 1 314 ? -5.727 -32.150 -13.569 1.00 40.22 314 GLU A O 1
ATOM 2422 N N . LYS A 1 315 ? -6.474 -33.181 -15.424 1.00 36.44 315 LYS A N 1
ATOM 2423 C CA . LYS A 1 315 ? -7.499 -34.005 -14.793 1.00 36.44 315 LYS A CA 1
ATOM 2424 C C . LYS A 1 315 ? -6.815 -34.936 -13.795 1.00 36.44 315 LYS A C 1
ATOM 2426 O O . LYS A 1 315 ? -6.197 -35.922 -14.201 1.00 36.44 315 LYS A O 1
ATOM 2431 N N . LEU A 1 316 ? -6.993 -34.639 -12.513 1.00 34.06 316 LEU A N 1
ATOM 2432 C CA . LEU A 1 316 ? -6.775 -35.542 -11.387 1.00 34.06 316 LEU A CA 1
ATOM 2433 C C . LEU A 1 316 ? -8.107 -35.804 -10.684 1.00 34.06 316 LEU A C 1
ATOM 2435 O O . LEU A 1 316 ? -8.816 -34.822 -10.369 1.00 34.06 316 LEU A O 1
#

Sequence (316 aa):
MAWRASGRSNTELVQNLKRVGLIQSPVVEKAFLAVDRGHFVPVGRRIEQRPTEAPAHASAQGSLSVPSSMVFPSPRNDERDEFAQNDPYEDSPQYIGYYATISAPHIQAMCAELLLPYVGRSGARILDIGSGTGYLTAILAKMGEFALQATTETSVDHRESSETIRMEPASTSVASSVILPRVFGVDHIRPLVEDSERNVRASNPELVAERRVVFKADDGRLGWPEYAPYDAIHVGAAADVVPRPLLEQLKPGGRMVIPVGPEGGDQKLIAIDRDEADPSKYVQKDITGVRYVPLCDLAYQWQGALNAEPEEEEKL

InterPro domains:
  IPR000682 Protein-L-isoaspartate(D-aspartate) O-methyltransferase [PS01279] (218-233)
  IPR000682 Protein-L-isoaspartate(D-aspartate) O-methyltransferase [PTHR11579] (2-297)
  IPR029063 S-adenosyl-L-methionine-dependent methyltransferase superfamily [G3DSA:3.40.50.150] (2-305)
  IPR029063 S-adenosyl-L-methionine-dependent methyltransferase superfamily [SSF53335] (7-296)

pLDDT: mean 84.9, std 19.89, range [34.06, 98.94]

Foldseek 3Di:
DQQQQFDPFLLSNLVSCVVVPLAPDPLLSQLSVLFTLVLLADDFAFFDDDDPDFDFFQAPPRDTDDDDPPFQDDAPDDPPDGTHPDDSRRQQWGDDPLSATDGGPSVLSNQCVLQLVQLQAQAAEEEEEQCQQVRSLSSSQSSNVSSVVVVVVVVVVPPPDDDDDDDDDPDDPPPPPRHGYAYEYEDQDVVRQVNNLSSCCVSPVCCVVVNSYYYDNDQCLQPDQVPFQGQEYEYQAEHCDRRPNVLVRHAAQHKYWHWYHDRPDWIWTKIWHQHNVDNVDIDIDTDGIDRGHHSTDSSSRGCVVVVPDPDPPPDD